Protein AF-A0A7S2KA45-F1 (afdb_monomer)

Structure (mmCIF, N/CA/C/O backbone):
data_AF-A0A7S2KA45-F1
#
_entry.id   AF-A0A7S2KA45-F1
#
loop_
_atom_site.group_PDB
_atom_site.id
_atom_site.type_symbol
_atom_site.label_atom_id
_atom_site.label_alt_id
_atom_site.label_comp_id
_atom_site.label_asym_id
_atom_site.label_entity_id
_atom_site.label_seq_id
_atom_site.pdbx_PDB_ins_code
_atom_site.Cartn_x
_atom_site.Cartn_y
_atom_site.Cartn_z
_atom_site.occupancy
_atom_site.B_iso_or_equiv
_atom_site.auth_seq_id
_atom_site.auth_comp_id
_atom_site.auth_asym_id
_atom_site.auth_atom_id
_atom_site.pdbx_PDB_model_num
ATOM 1 N N . LEU A 1 1 ? 45.044 -67.781 3.639 1.00 41.75 1 LEU A N 1
ATOM 2 C CA . LEU A 1 1 ? 43.994 -67.987 2.618 1.00 41.75 1 LEU A CA 1
ATOM 3 C C . LEU A 1 1 ? 42.713 -67.405 3.185 1.00 41.75 1 LEU A C 1
ATOM 5 O O . LEU A 1 1 ? 42.182 -67.966 4.132 1.00 41.75 1 LEU A O 1
ATOM 9 N N . GLY A 1 2 ? 42.336 -66.230 2.695 1.00 37.62 2 GLY A N 1
ATOM 10 C CA . GLY A 1 2 ? 41.241 -65.404 3.200 1.00 37.62 2 GLY A CA 1
ATOM 11 C C . GLY A 1 2 ? 41.412 -63.997 2.639 1.00 37.62 2 GLY A C 1
ATOM 12 O O . GLY A 1 2 ? 42.135 -63.195 3.221 1.00 37.62 2 GLY A O 1
ATOM 13 N N . GLU A 1 3 ? 40.865 -63.781 1.444 1.00 43.16 3 GLU A N 1
ATOM 14 C CA . GLU A 1 3 ? 40.662 -62.464 0.830 1.00 43.16 3 GLU A CA 1
ATOM 15 C C . GLU A 1 3 ? 39.504 -61.716 1.521 1.00 43.16 3 GLU A C 1
ATOM 17 O O . GLU A 1 3 ? 38.850 -62.284 2.395 1.00 43.16 3 GLU A O 1
ATOM 22 N N . VAL A 1 4 ? 39.2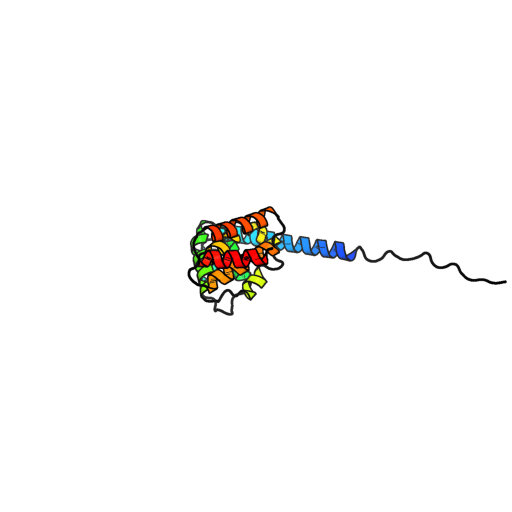19 -60.503 1.019 1.00 42.16 4 VAL A N 1
ATOM 23 C CA . VAL A 1 4 ? 38.089 -59.584 1.294 1.00 42.16 4 VAL A CA 1
ATOM 24 C C . VAL A 1 4 ? 38.493 -58.454 2.254 1.00 42.16 4 VAL A C 1
ATOM 26 O O . VAL A 1 4 ? 38.882 -58.711 3.383 1.00 42.16 4 VAL A O 1
ATOM 29 N N . GLY A 1 5 ? 38.462 -57.170 1.901 1.00 37.44 5 GLY A N 1
ATOM 30 C CA . GLY A 1 5 ? 38.067 -56.468 0.681 1.00 37.44 5 GLY A CA 1
ATOM 31 C C . GLY A 1 5 ? 38.503 -55.001 0.832 1.00 37.44 5 GLY A C 1
ATOM 32 O O . GLY A 1 5 ? 38.526 -54.470 1.940 1.00 37.44 5 GLY A O 1
ATOM 33 N N . LYS A 1 6 ? 38.954 -54.381 -0.263 1.00 44.50 6 LYS A N 1
ATOM 34 C CA . LYS A 1 6 ? 39.190 -52.935 -0.345 1.00 44.50 6 LYS A CA 1
ATOM 35 C C . LYS A 1 6 ? 37.850 -52.290 -0.678 1.00 44.50 6 LYS A C 1
ATOM 37 O O . LYS A 1 6 ? 37.414 -52.400 -1.819 1.00 44.50 6 LYS A O 1
ATOM 42 N N . ASP A 1 7 ? 37.222 -51.659 0.303 1.00 44.19 7 ASP A N 1
ATOM 43 C CA . ASP A 1 7 ? 36.002 -50.890 0.087 1.00 44.19 7 ASP A CA 1
ATOM 44 C C . ASP A 1 7 ? 36.365 -49.450 -0.294 1.00 44.19 7 ASP A C 1
ATOM 46 O O . ASP A 1 7 ? 36.847 -48.678 0.528 1.00 44.19 7 ASP A O 1
ATOM 50 N N . ASN A 1 8 ? 36.171 -49.166 -1.583 1.00 40.50 8 ASN A N 1
ATOM 51 C CA . ASN A 1 8 ? 35.544 -47.968 -2.147 1.00 40.50 8 ASN A CA 1
ATOM 52 C C . ASN A 1 8 ? 35.897 -46.609 -1.517 1.00 40.50 8 ASN A C 1
ATOM 54 O O . ASN A 1 8 ? 35.122 -46.050 -0.744 1.00 40.50 8 ASN A O 1
ATOM 58 N N . ASP A 1 9 ? 37.001 -46.029 -1.982 1.00 46.03 9 ASP A N 1
ATOM 59 C CA . ASP A 1 9 ? 37.038 -44.596 -2.265 1.00 46.03 9 ASP A CA 1
ATOM 60 C C . ASP A 1 9 ? 36.422 -44.420 -3.658 1.00 46.03 9 ASP A C 1
ATOM 62 O O . ASP A 1 9 ? 36.997 -44.933 -4.612 1.00 46.03 9 ASP A O 1
ATOM 66 N N . ASP A 1 10 ? 35.236 -43.815 -3.763 1.00 46.34 10 ASP A N 1
ATOM 67 C CA . ASP A 1 10 ? 34.825 -42.952 -4.882 1.00 46.34 10 ASP A CA 1
ATOM 68 C C . ASP A 1 10 ? 33.352 -42.516 -4.730 1.00 46.34 10 ASP A C 1
ATOM 70 O O . ASP A 1 10 ? 32.450 -43.328 -4.536 1.00 46.34 10 ASP A O 1
ATOM 74 N N . ASP A 1 11 ? 33.158 -41.210 -4.931 1.00 49.03 11 ASP A N 1
ATOM 75 C CA . ASP A 1 11 ? 31.929 -40.539 -5.380 1.00 49.03 11 ASP A CA 1
ATOM 76 C C . ASP A 1 11 ? 30.942 -39.970 -4.336 1.00 49.03 11 ASP A C 1
ATOM 78 O O . ASP A 1 11 ? 29.777 -40.345 -4.270 1.00 49.03 11 ASP A O 1
ATOM 82 N N . ASP A 1 12 ? 31.386 -38.937 -3.610 1.00 45.47 12 ASP A N 1
ATOM 83 C CA . ASP A 1 12 ? 30.509 -37.885 -3.065 1.00 45.47 12 ASP A CA 1
ATOM 84 C C . ASP A 1 12 ? 30.886 -36.527 -3.690 1.00 45.47 12 ASP A C 1
ATOM 86 O O . ASP A 1 12 ? 31.525 -35.671 -3.076 1.00 45.47 12 ASP A O 1
ATOM 90 N N . SER A 1 13 ? 30.543 -36.322 -4.966 1.00 52.75 13 SER A N 1
ATOM 91 C CA . SER A 1 13 ? 30.807 -35.052 -5.663 1.00 52.75 13 SER A CA 1
ATOM 92 C C . SER A 1 13 ? 29.733 -34.689 -6.700 1.00 52.75 13 SER A C 1
ATOM 94 O O . SER A 1 13 ? 30.049 -34.189 -7.780 1.00 52.75 13 SER A O 1
ATOM 96 N N . VAL A 1 14 ? 28.440 -34.876 -6.416 1.00 52.09 14 VAL A N 1
ATOM 97 C CA . VAL A 1 14 ? 27.390 -34.373 -7.325 1.00 52.09 14 VAL A CA 1
ATOM 98 C C . VAL A 1 14 ? 26.146 -33.908 -6.567 1.00 52.09 14 VAL A C 1
ATOM 100 O O . VAL A 1 14 ? 25.241 -34.704 -6.353 1.00 52.09 14 VAL A O 1
ATOM 103 N N . CYS A 1 15 ? 26.059 -32.612 -6.213 1.00 47.91 15 CYS A N 1
ATOM 104 C CA . CYS A 1 15 ? 24.768 -31.877 -6.171 1.00 47.91 15 CYS A CA 1
ATOM 105 C C . CYS A 1 15 ? 24.806 -30.345 -5.909 1.00 47.91 15 CYS A C 1
ATOM 107 O O . CYS A 1 15 ? 23.747 -29.725 -5.948 1.00 47.91 15 CYS A O 1
ATOM 109 N N . ASP A 1 16 ? 25.951 -29.672 -5.737 1.00 52.75 16 ASP A N 1
ATOM 110 C CA . ASP A 1 16 ? 25.961 -28.237 -5.338 1.00 52.75 16 ASP A CA 1
ATOM 111 C C . ASP A 1 16 ? 25.942 -27.211 -6.510 1.00 52.75 16 ASP A C 1
ATOM 113 O O . ASP A 1 16 ? 25.915 -25.994 -6.327 1.00 52.75 16 ASP A O 1
ATOM 117 N N . GLY A 1 17 ? 25.951 -27.675 -7.766 1.00 54.72 17 GLY A N 1
ATOM 118 C CA . GLY A 1 17 ? 25.957 -26.793 -8.949 1.00 54.72 17 GLY A CA 1
ATOM 119 C C . GLY A 1 17 ? 24.577 -26.274 -9.379 1.00 54.72 17 GLY A C 1
ATOM 120 O O . GLY A 1 17 ? 24.466 -25.183 -9.940 1.00 54.72 17 GLY A O 1
ATOM 121 N N . ASN A 1 18 ? 23.515 -27.041 -9.112 1.00 59.94 18 ASN A N 1
ATOM 122 C CA . ASN A 1 18 ? 22.176 -26.766 -9.643 1.00 59.94 18 ASN A CA 1
ATOM 123 C C . ASN A 1 18 ? 21.433 -25.676 -8.845 1.00 59.94 18 ASN A C 1
ATOM 125 O O . ASN A 1 18 ? 20.700 -24.868 -9.417 1.00 59.94 18 ASN A O 1
ATOM 129 N N . ASP A 1 19 ? 21.667 -25.604 -7.531 1.00 59.59 19 ASP A N 1
ATOM 130 C CA . ASP A 1 19 ? 20.990 -24.646 -6.647 1.00 59.59 19 ASP A CA 1
ATOM 131 C C . ASP A 1 19 ? 21.495 -23.207 -6.854 1.00 59.59 19 ASP A C 1
ATOM 133 O O . ASP A 1 19 ? 20.718 -22.257 -6.973 1.00 59.59 19 ASP A O 1
ATOM 137 N N . ARG A 1 20 ? 22.811 -23.038 -7.046 1.00 67.31 20 ARG A N 1
ATOM 138 C CA . ARG A 1 20 ? 23.412 -21.723 -7.327 1.00 67.31 20 ARG A CA 1
ATOM 139 C C . ARG A 1 20 ? 22.970 -21.151 -8.677 1.00 67.31 20 ARG A C 1
ATOM 141 O O . ARG A 1 20 ? 22.720 -19.950 -8.777 1.00 67.31 20 ARG A O 1
ATOM 148 N N . GLY A 1 21 ? 22.859 -21.998 -9.704 1.00 66.94 21 GLY A N 1
ATOM 149 C CA . GLY A 1 21 ? 22.370 -21.598 -11.028 1.00 66.94 21 GLY A CA 1
ATOM 150 C C . GLY A 1 21 ? 20.906 -21.157 -10.991 1.00 66.94 21 GLY A C 1
ATOM 151 O O . GLY A 1 21 ? 20.565 -20.096 -11.514 1.00 66.94 21 GLY A O 1
ATOM 152 N N . ARG A 1 22 ? 20.053 -21.918 -10.293 1.00 69.62 22 ARG A N 1
ATOM 153 C CA . ARG A 1 22 ? 18.632 -21.590 -10.116 1.00 69.62 22 ARG A CA 1
ATOM 154 C C . ARG A 1 22 ? 18.430 -20.289 -9.339 1.00 69.62 22 ARG A C 1
ATOM 156 O O . ARG A 1 22 ? 17.645 -19.447 -9.768 1.00 69.62 22 ARG A O 1
ATOM 163 N N . LYS A 1 23 ? 19.174 -20.092 -8.245 1.00 71.38 23 LYS A N 1
ATOM 164 C CA . LYS A 1 23 ? 19.123 -18.861 -7.443 1.00 71.38 23 LYS A CA 1
ATOM 165 C C . LYS A 1 23 ? 19.472 -17.623 -8.269 1.00 71.38 23 LYS A C 1
ATOM 167 O O . LYS A 1 23 ? 18.755 -16.630 -8.211 1.00 71.38 23 LYS A O 1
ATOM 172 N N . ARG A 1 24 ? 20.524 -17.701 -9.087 1.00 75.38 24 ARG A N 1
ATOM 173 C CA . ARG A 1 24 ? 20.958 -16.585 -9.933 1.00 75.38 24 ARG A CA 1
ATOM 174 C C . ARG A 1 24 ? 19.911 -16.194 -10.982 1.00 75.38 24 ARG A C 1
ATOM 176 O O . ARG A 1 24 ? 19.650 -15.009 -11.143 1.00 75.38 24 ARG A O 1
ATOM 183 N N . ILE A 1 25 ? 19.272 -17.165 -11.636 1.00 76.25 25 ILE A N 1
ATOM 184 C CA . ILE A 1 25 ? 18.192 -16.900 -12.605 1.00 76.25 25 ILE A CA 1
ATOM 185 C C . ILE A 1 25 ? 16.995 -16.221 -11.916 1.00 76.25 25 ILE A C 1
ATOM 187 O O . ILE A 1 25 ? 16.419 -15.278 -12.453 1.00 76.25 25 ILE A O 1
ATOM 191 N N . MET A 1 26 ? 16.638 -16.664 -10.705 1.00 69.62 26 MET A N 1
ATOM 192 C CA . MET A 1 26 ? 15.553 -16.054 -9.923 1.00 69.62 26 MET A CA 1
ATOM 193 C C . 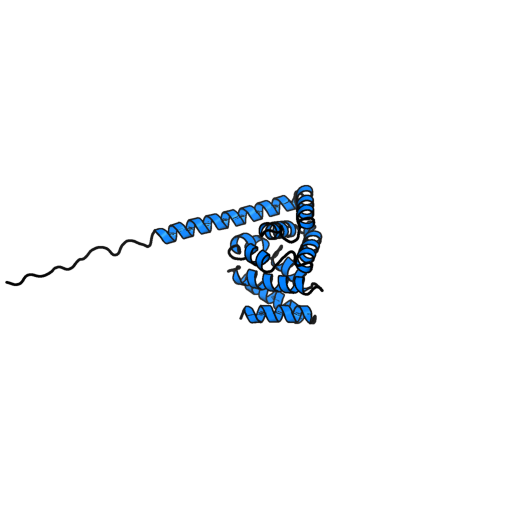MET A 1 26 ? 15.880 -14.621 -9.480 1.00 69.62 26 MET A C 1
ATOM 195 O O . MET A 1 26 ? 15.000 -13.763 -9.483 1.00 69.62 26 MET A O 1
ATOM 199 N N . ASP A 1 27 ? 17.130 -14.341 -9.108 1.00 74.94 27 ASP A N 1
ATOM 200 C CA . ASP A 1 27 ? 17.575 -12.989 -8.750 1.00 74.94 27 ASP A CA 1
ATOM 201 C C . ASP A 1 27 ? 17.597 -12.055 -9.972 1.00 74.94 27 ASP A C 1
ATOM 203 O O . ASP A 1 27 ? 17.137 -10.917 -9.882 1.00 74.94 27 ASP A O 1
ATOM 207 N N . GLU A 1 28 ? 18.050 -12.543 -11.132 1.00 77.25 28 GLU A N 1
ATOM 208 C CA . GLU A 1 28 ? 18.018 -11.799 -12.399 1.00 77.25 28 GLU A CA 1
ATOM 209 C C . GLU A 1 28 ? 16.572 -11.469 -12.827 1.00 77.25 28 GLU A C 1
ATOM 211 O O . GLU A 1 28 ? 16.295 -10.330 -13.210 1.00 77.25 28 GLU A O 1
ATOM 216 N N . SER A 1 29 ? 15.633 -12.415 -12.686 1.00 78.25 29 SER A N 1
ATOM 217 C CA . SER A 1 29 ? 14.204 -12.201 -12.983 1.00 78.25 29 SER A CA 1
ATOM 218 C C . SER A 1 29 ? 13.574 -11.135 -12.083 1.00 78.25 29 SER A C 1
ATOM 220 O O . SER A 1 29 ? 12.956 -10.195 -12.581 1.00 78.25 29 SER A O 1
ATOM 222 N N . ARG A 1 30 ? 13.780 -11.225 -10.761 1.00 79.12 30 ARG A N 1
ATOM 223 C CA . ARG A 1 30 ? 13.237 -10.248 -9.797 1.00 79.12 30 ARG A CA 1
ATOM 224 C C . ARG A 1 30 ? 13.789 -8.843 -10.017 1.00 79.12 30 ARG A C 1
ATOM 226 O O . ARG A 1 30 ? 13.085 -7.854 -9.827 1.00 79.12 30 ARG A O 1
ATOM 233 N N . ASN A 1 31 ? 15.047 -8.745 -10.440 1.00 85.81 31 ASN A N 1
ATOM 234 C CA . ASN A 1 31 ? 15.645 -7.465 -10.793 1.00 85.81 31 ASN A CA 1
ATOM 235 C C . ASN A 1 31 ? 15.023 -6.880 -12.075 1.00 85.81 31 ASN A C 1
ATOM 237 O O . ASN A 1 31 ? 14.766 -5.681 -12.147 1.00 85.81 31 ASN A O 1
ATOM 241 N N . ALA A 1 32 ? 14.725 -7.716 -13.074 1.00 90.88 32 ALA A N 1
ATOM 242 C CA . ALA A 1 32 ? 14.036 -7.276 -14.287 1.00 90.88 32 ALA A CA 1
ATOM 243 C C . ALA A 1 32 ? 12.608 -6.772 -14.000 1.00 90.88 32 ALA A C 1
ATOM 245 O O . ALA A 1 32 ? 12.185 -5.759 -14.563 1.00 90.88 32 ALA A O 1
ATOM 246 N N . GLU A 1 33 ? 11.881 -7.430 -13.096 1.00 91.06 33 GLU A N 1
ATOM 247 C CA . GLU A 1 33 ? 10.557 -6.990 -12.636 1.00 91.06 33 GLU A CA 1
ATOM 248 C C . GLU A 1 33 ? 10.624 -5.629 -11.933 1.00 91.06 33 GLU A C 1
ATOM 250 O O . GLU A 1 33 ? 9.860 -4.725 -12.278 1.00 91.06 33 GLU A O 1
ATOM 255 N N . ALA A 1 34 ? 11.583 -5.445 -11.017 1.00 92.25 34 ALA A N 1
ATOM 256 C CA . ALA A 1 34 ? 11.806 -4.172 -10.332 1.00 92.25 34 ALA A CA 1
ATOM 257 C C . ALA A 1 34 ? 12.062 -3.024 -11.325 1.00 92.25 34 ALA A C 1
ATOM 259 O O . ALA A 1 34 ? 11.396 -1.989 -11.271 1.00 92.25 34 ALA A O 1
ATOM 260 N N . LEU A 1 35 ? 12.969 -3.238 -12.286 1.00 94.12 35 LEU A N 1
ATOM 261 C CA . LEU A 1 35 ? 13.284 -2.257 -13.331 1.00 94.12 35 LEU A CA 1
ATOM 262 C C . LEU A 1 35 ? 12.076 -1.959 -14.229 1.00 94.12 35 LEU A C 1
ATOM 264 O O . LEU A 1 35 ? 11.888 -0.824 -14.665 1.00 94.12 35 LEU A O 1
ATOM 268 N N . THR A 1 36 ? 11.238 -2.962 -14.495 1.00 94.88 36 THR A N 1
ATOM 269 C CA . THR A 1 36 ? 10.010 -2.782 -15.279 1.00 94.88 36 THR A CA 1
ATOM 270 C C . THR A 1 36 ? 9.010 -1.899 -14.533 1.00 94.88 36 THR A C 1
ATOM 272 O O . THR A 1 36 ? 8.470 -0.960 -15.120 1.00 94.88 36 THR A O 1
ATOM 275 N N . LEU A 1 37 ? 8.786 -2.147 -13.239 1.00 95.00 37 LEU A N 1
ATOM 276 C CA . LEU A 1 37 ? 7.907 -1.316 -12.409 1.00 95.00 37 LEU A CA 1
ATOM 277 C C . LEU A 1 37 ? 8.437 0.112 -12.260 1.00 95.00 37 LEU A C 1
ATOM 279 O O . LEU A 1 37 ? 7.656 1.065 -12.311 1.00 95.00 37 LEU A O 1
ATOM 283 N N . GLU A 1 38 ? 9.750 0.287 -12.127 1.00 95.12 38 GLU A N 1
ATOM 284 C CA . GLU A 1 38 ? 10.374 1.608 -12.101 1.00 95.12 38 GLU A CA 1
ATOM 285 C C . GLU A 1 38 ? 10.145 2.351 -13.426 1.00 95.12 38 GLU A C 1
ATOM 287 O O . GLU A 1 38 ? 9.634 3.473 -13.426 1.00 95.12 38 GLU A O 1
ATOM 292 N N . ALA A 1 39 ? 10.415 1.707 -14.567 1.00 94.94 39 ALA A N 1
ATOM 293 C CA . ALA A 1 39 ? 10.194 2.293 -15.887 1.00 94.94 39 ALA A CA 1
ATOM 294 C C . ALA A 1 39 ? 8.718 2.665 -16.128 1.00 94.94 39 ALA A C 1
ATOM 296 O O . ALA A 1 39 ? 8.429 3.740 -16.661 1.00 94.94 39 ALA A O 1
ATOM 297 N N . LEU A 1 40 ? 7.776 1.816 -15.698 1.00 95.00 40 LEU A N 1
ATOM 298 C CA . LEU A 1 40 ? 6.340 2.105 -15.756 1.00 95.00 40 LEU A CA 1
ATOM 299 C C . LEU A 1 40 ? 5.967 3.312 -14.892 1.00 95.00 40 LEU A C 1
ATOM 301 O O . LEU A 1 40 ? 5.252 4.199 -15.360 1.00 95.00 40 LEU A O 1
ATOM 305 N N . SER A 1 41 ? 6.483 3.374 -13.663 1.00 95.38 41 SER A N 1
ATOM 306 C CA . SER A 1 41 ? 6.244 4.489 -12.736 1.00 95.38 41 SER A CA 1
ATOM 307 C C . SER A 1 41 ? 6.730 5.813 -13.327 1.00 95.38 41 SER A C 1
ATOM 309 O O . SER A 1 41 ? 5.999 6.805 -13.309 1.00 95.38 41 SER A O 1
ATOM 311 N N . GLN A 1 42 ? 7.920 5.815 -13.938 1.00 92.94 42 GLN A N 1
ATOM 312 C CA . GLN A 1 42 ? 8.450 6.979 -14.650 1.00 92.94 42 GLN A CA 1
ATOM 313 C C . GLN A 1 42 ? 7.576 7.349 -15.856 1.00 92.94 42 GLN A C 1
ATOM 315 O O . GLN A 1 42 ? 7.227 8.514 -16.038 1.00 92.94 42 GLN A O 1
ATOM 320 N N . GLY A 1 43 ? 7.145 6.373 -16.659 1.00 92.50 43 GLY A N 1
ATOM 321 C CA . GLY A 1 43 ? 6.236 6.618 -17.783 1.00 92.50 43 GLY A CA 1
ATOM 322 C C . GLY A 1 43 ? 4.936 7.309 -17.353 1.00 92.50 43 GLY A C 1
ATOM 323 O O . GLY A 1 43 ? 4.544 8.321 -17.938 1.00 92.50 43 GLY A O 1
ATOM 324 N N . MET A 1 44 ? 4.306 6.814 -16.285 1.00 93.25 44 MET A N 1
ATOM 325 C CA . MET A 1 44 ? 3.064 7.362 -15.721 1.00 93.25 44 MET A CA 1
ATOM 326 C C . MET A 1 44 ? 3.239 8.748 -15.089 1.00 93.25 44 MET A C 1
ATOM 328 O O . MET A 1 44 ? 2.288 9.533 -15.056 1.00 93.25 44 MET A O 1
ATOM 332 N N . GLN A 1 45 ? 4.444 9.074 -14.615 1.00 92.88 45 GLN A N 1
ATOM 333 C CA . GLN A 1 45 ? 4.776 10.397 -14.088 1.00 92.88 45 GLN A CA 1
ATOM 334 C C . GLN A 1 45 ? 4.779 11.480 -15.177 1.00 92.88 45 GLN A C 1
ATOM 336 O O . GLN A 1 45 ? 4.440 12.628 -14.889 1.00 92.88 45 GLN A O 1
ATOM 341 N N . TYR A 1 46 ? 5.147 11.142 -16.415 1.00 92.31 46 TYR A N 1
ATOM 342 C CA . TYR A 1 46 ? 5.255 12.117 -17.508 1.00 92.31 46 TYR A CA 1
ATOM 343 C C . TYR A 1 46 ? 4.074 12.090 -18.489 1.00 92.31 46 TYR A C 1
ATOM 345 O O . TYR A 1 46 ? 3.901 13.033 -19.262 1.00 92.31 46 TYR A O 1
ATOM 353 N N . ARG A 1 47 ? 3.248 11.036 -18.471 1.00 92.44 47 ARG A N 1
ATOM 354 C CA . ARG A 1 47 ? 2.118 10.833 -19.394 1.00 92.44 47 ARG A CA 1
ATOM 355 C C . ARG A 1 47 ? 0.782 10.814 -18.654 1.00 92.44 47 ARG A C 1
ATOM 357 O O . ARG A 1 47 ? 0.230 9.755 -18.363 1.00 92.44 47 ARG A O 1
ATOM 364 N N . SER A 1 48 ? 0.246 11.999 -18.363 1.00 91.56 48 SER A N 1
ATOM 365 C CA . SER A 1 48 ? -1.046 12.141 -17.674 1.00 91.56 48 SER A CA 1
ATOM 366 C C . SER A 1 48 ? -2.222 11.569 -18.469 1.00 91.56 48 SER A C 1
ATOM 368 O O . SER A 1 48 ? -3.147 11.032 -17.872 1.00 91.56 48 SER A O 1
ATOM 370 N N . ASP A 1 49 ? -2.165 11.612 -19.802 1.00 93.31 49 ASP A N 1
ATOM 371 C CA . ASP A 1 49 ? -3.151 11.017 -20.710 1.00 93.31 49 ASP A CA 1
ATOM 372 C C . ASP A 1 49 ? -3.275 9.499 -20.517 1.00 93.31 49 ASP A C 1
ATOM 374 O O . ASP A 1 49 ? -4.379 8.952 -20.420 1.00 93.31 49 ASP A O 1
ATOM 378 N N . PHE A 1 50 ? -2.129 8.826 -20.418 1.00 92.12 50 PHE A N 1
ATOM 379 C CA . PHE A 1 50 ? -2.059 7.398 -20.155 1.00 92.12 50 PHE A CA 1
ATOM 380 C C . PHE A 1 50 ? -2.539 7.077 -18.738 1.00 92.12 50 PHE A C 1
ATOM 382 O O . PHE A 1 50 ? -3.406 6.220 -18.566 1.00 92.12 50 PHE A O 1
ATOM 389 N N . THR A 1 51 ? -2.037 7.804 -17.736 1.00 95.38 51 THR A N 1
ATOM 390 C CA . THR A 1 51 ? -2.412 7.599 -16.332 1.00 95.38 51 THR A CA 1
ATOM 391 C C . THR A 1 51 ? -3.910 7.800 -16.107 1.00 95.38 51 THR A C 1
ATOM 393 O O . THR A 1 51 ? -4.556 6.943 -15.512 1.00 95.38 51 THR A O 1
ATOM 396 N N . ASP A 1 52 ? -4.511 8.867 -16.635 1.00 95.56 52 ASP A N 1
ATOM 397 C CA . ASP A 1 52 ? -5.949 9.118 -16.488 1.00 95.56 52 ASP A CA 1
ATOM 398 C C . ASP A 1 52 ? -6.798 8.041 -17.183 1.00 95.56 52 ASP A C 1
ATOM 400 O O . ASP A 1 52 ? -7.834 7.626 -16.651 1.00 95.56 52 ASP A O 1
ATOM 404 N N . SER A 1 53 ? -6.348 7.541 -18.337 1.00 96.50 53 SER A N 1
ATOM 405 C CA . SER A 1 53 ? -7.015 6.444 -19.050 1.00 96.50 53 SER A CA 1
ATOM 406 C C . SER A 1 53 ? -6.959 5.137 -18.258 1.00 96.50 53 SER A C 1
ATOM 408 O O . SER A 1 53 ? -7.972 4.449 -18.134 1.00 96.50 53 SER A O 1
ATOM 410 N N . LEU A 1 54 ? -5.803 4.823 -17.671 1.00 96.19 54 LEU A N 1
ATOM 411 C CA . LEU A 1 54 ? -5.592 3.649 -16.828 1.00 96.19 54 LEU A CA 1
ATOM 412 C C . LEU A 1 54 ? -6.427 3.710 -15.542 1.00 96.19 54 LEU A C 1
ATOM 414 O O . LEU A 1 54 ? -7.146 2.761 -15.231 1.00 96.19 54 LEU A O 1
ATOM 418 N N . LEU A 1 55 ? -6.401 4.839 -14.827 1.00 97.06 55 LEU A N 1
ATOM 419 C CA . LEU A 1 55 ? -7.225 5.039 -13.631 1.00 97.06 55 LEU A CA 1
ATOM 420 C C . LEU A 1 55 ? -8.716 4.912 -13.962 1.00 97.06 55 LEU A C 1
ATOM 422 O O . LEU A 1 55 ? -9.460 4.270 -13.223 1.00 97.06 55 LEU A O 1
ATOM 426 N N . SER A 1 56 ? -9.143 5.461 -15.103 1.00 96.94 56 SER A N 1
ATOM 427 C CA . SER A 1 56 ? -10.522 5.339 -15.582 1.00 96.94 56 SER A CA 1
ATOM 428 C C . SER A 1 56 ? -10.899 3.899 -15.934 1.00 96.94 56 SER A C 1
ATOM 430 O O . SER A 1 56 ? -12.036 3.497 -15.690 1.00 96.94 56 SER A O 1
ATOM 432 N N . ALA A 1 57 ? -9.975 3.128 -16.514 1.00 96.62 57 ALA A N 1
ATOM 433 C CA . ALA A 1 57 ? -10.187 1.718 -16.819 1.00 96.62 57 ALA A CA 1
ATOM 434 C C . ALA A 1 57 ? -10.389 0.917 -15.527 1.00 96.62 57 ALA A C 1
ATOM 436 O O . ALA A 1 57 ? -11.448 0.320 -15.357 1.00 96.62 57 ALA A O 1
ATOM 437 N N . ILE A 1 58 ? -9.459 1.023 -14.570 1.00 96.50 58 ILE A N 1
ATOM 438 C CA . ILE A 1 58 ? -9.544 0.336 -13.269 1.00 96.50 58 ILE A CA 1
ATOM 439 C C . ILE A 1 58 ? -10.808 0.752 -12.507 1.00 96.50 58 ILE A C 1
ATOM 441 O O . ILE A 1 58 ? -11.480 -0.076 -11.890 1.00 96.50 58 ILE A O 1
ATOM 445 N N . GLN A 1 59 ? -11.177 2.034 -12.552 1.00 95.81 59 GLN A N 1
ATOM 446 C CA . GLN A 1 59 ? -12.400 2.516 -11.915 1.00 95.81 59 GLN A CA 1
ATOM 447 C C . GLN A 1 59 ? -13.653 1.827 -12.471 1.00 95.81 59 GLN A C 1
ATOM 449 O O . GLN A 1 59 ? -14.539 1.484 -11.688 1.00 95.81 59 GLN A O 1
ATOM 454 N N . LYS A 1 60 ? -13.711 1.596 -13.788 1.00 95.00 60 LYS A N 1
ATOM 455 C CA . LYS A 1 60 ? -14.855 0.983 -14.481 1.00 95.00 60 LYS A CA 1
ATOM 456 C C . LYS A 1 60 ? -14.864 -0.546 -14.445 1.00 95.00 60 LYS A C 1
ATOM 458 O O . LYS A 1 60 ? -15.939 -1.107 -14.639 1.00 95.00 60 LYS A O 1
ATOM 463 N N . SER A 1 61 ? -13.723 -1.196 -14.208 1.00 94.00 61 SER A N 1
ATOM 464 C CA . SER A 1 61 ? -13.638 -2.659 -14.118 1.00 94.00 61 SER A CA 1
ATOM 465 C C . SER A 1 61 ? -14.617 -3.217 -13.088 1.00 94.00 61 SER A C 1
ATOM 467 O O . SER A 1 61 ? -14.807 -2.630 -12.009 1.00 94.00 61 SER A O 1
ATOM 469 N N . ALA A 1 62 ? -15.229 -4.354 -13.423 1.00 88.94 62 ALA A N 1
ATOM 470 C CA . ALA A 1 62 ? -16.148 -5.039 -12.531 1.00 88.94 62 ALA A CA 1
ATOM 471 C C . ALA A 1 62 ? -15.410 -5.643 -11.327 1.00 88.94 62 ALA A C 1
ATOM 473 O O . ALA A 1 62 ? -14.200 -5.855 -11.340 1.00 88.94 62 ALA A O 1
ATOM 474 N N . PHE A 1 63 ? -16.167 -5.957 -10.275 1.00 83.62 63 PHE A N 1
ATOM 475 C CA . PHE A 1 63 ? -15.639 -6.453 -9.000 1.00 83.62 63 PHE A CA 1
ATOM 476 C C . PHE A 1 63 ? -14.696 -7.662 -9.145 1.00 83.62 63 PHE A C 1
ATOM 478 O O . PHE A 1 63 ? -13.689 -7.741 -8.454 1.00 83.62 63 PHE A O 1
ATOM 485 N N . PHE A 1 64 ? -15.017 -8.592 -10.046 1.00 82.44 64 PHE A N 1
ATOM 486 C CA . PHE A 1 64 ? -14.293 -9.854 -10.243 1.00 82.44 64 PHE A CA 1
ATOM 487 C C . PHE A 1 64 ? -13.222 -9.792 -11.342 1.00 82.44 64 PHE A C 1
ATOM 489 O O . PHE A 1 64 ? -12.568 -10.793 -11.611 1.00 82.44 64 PHE A O 1
ATOM 496 N N . GLU A 1 65 ? -13.059 -8.646 -12.005 1.00 89.94 65 GLU A N 1
ATOM 497 C CA . GLU A 1 65 ? -12.102 -8.482 -13.108 1.00 89.94 65 GLU A CA 1
ATOM 498 C C . GLU A 1 65 ? -10.741 -7.970 -12.633 1.00 89.94 65 GLU A C 1
ATOM 500 O O . GLU A 1 65 ? -9.803 -7.878 -13.424 1.00 89.94 65 GLU A O 1
ATOM 505 N N . HIS A 1 66 ? -10.625 -7.634 -11.347 1.00 95.00 66 HIS A N 1
ATOM 506 C CA . HIS A 1 66 ? -9.389 -7.113 -10.796 1.00 95.00 66 HIS A CA 1
ATOM 507 C C . HIS A 1 66 ? -8.316 -8.190 -10.697 1.00 95.00 66 HIS A C 1
ATOM 509 O O . HIS A 1 66 ? -8.536 -9.276 -10.160 1.00 95.00 66 HIS A O 1
ATOM 515 N N . SER A 1 67 ? -7.129 -7.852 -11.193 1.00 95.56 67 SER A N 1
ATOM 516 C CA . SER A 1 67 ? -5.945 -8.709 -11.145 1.00 95.56 67 SER A CA 1
ATOM 517 C C . SER A 1 67 ? -4.842 -8.071 -10.293 1.00 95.5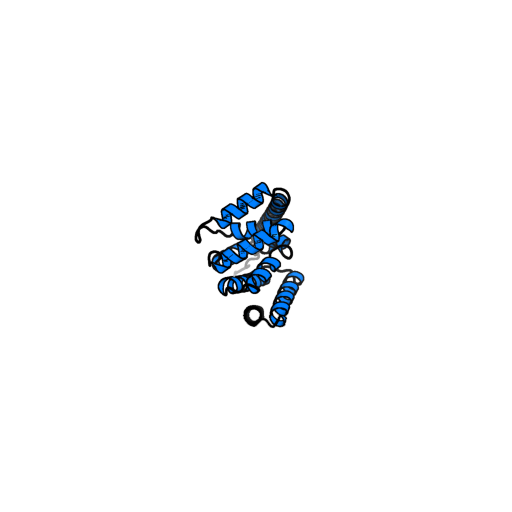6 67 SER A C 1
ATOM 519 O O . SER A 1 67 ? -4.864 -6.855 -10.086 1.00 95.56 67 SER A O 1
ATOM 521 N N . PRO A 1 68 ? -3.855 -8.845 -9.798 1.00 96.19 68 PRO A N 1
ATOM 522 C CA . PRO A 1 68 ? -2.726 -8.302 -9.037 1.00 96.19 68 PRO A CA 1
ATOM 523 C C . PRO A 1 68 ? -2.013 -7.130 -9.727 1.00 96.19 68 PRO A C 1
ATOM 525 O O . PRO A 1 68 ? -1.553 -6.196 -9.071 1.00 96.19 68 PRO A O 1
ATOM 528 N N . SER A 1 69 ? -2.000 -7.130 -11.062 1.00 95.12 69 SER A N 1
ATOM 529 C CA . SER A 1 69 ? -1.427 -6.056 -11.868 1.00 95.12 69 SER A CA 1
ATOM 530 C C . SER A 1 69 ? -2.132 -4.714 -11.674 1.00 95.12 69 SER A C 1
ATOM 532 O O . SER A 1 69 ? -1.456 -3.692 -11.705 1.00 95.12 69 SER A O 1
ATOM 534 N N . ASP A 1 70 ? -3.441 -4.679 -11.403 1.00 96.75 70 ASP A N 1
ATOM 535 C CA . ASP A 1 70 ? -4.144 -3.422 -11.104 1.00 96.75 70 ASP A CA 1
ATOM 536 C C . ASP A 1 70 ? -3.574 -2.763 -9.845 1.00 96.75 70 ASP A C 1
ATOM 538 O O . ASP A 1 70 ? -3.408 -1.544 -9.794 1.00 96.75 70 ASP A O 1
ATOM 542 N N . VAL A 1 71 ? -3.225 -3.569 -8.837 1.00 97.50 71 VAL A N 1
ATOM 543 C CA . VAL A 1 71 ? -2.619 -3.084 -7.594 1.00 97.50 71 VAL A CA 1
ATOM 544 C C . VAL A 1 71 ? -1.233 -2.502 -7.885 1.00 97.50 71 VAL A C 1
ATOM 546 O O . VAL A 1 71 ? -0.955 -1.378 -7.469 1.00 97.50 71 VAL A O 1
ATOM 549 N N . TRP A 1 72 ? -0.389 -3.202 -8.652 1.00 97.19 72 TRP A N 1
ATOM 550 C CA . TRP A 1 72 ? 0.938 -2.701 -9.046 1.00 97.19 72 TRP A CA 1
ATOM 551 C C . TRP A 1 72 ? 0.853 -1.407 -9.850 1.00 97.19 72 TRP A C 1
ATOM 553 O O . TRP A 1 72 ? 1.548 -0.440 -9.550 1.00 97.19 72 TRP A O 1
ATOM 563 N N . LEU A 1 73 ? -0.042 -1.363 -10.835 1.00 97.00 73 LEU A N 1
ATOM 564 C CA . LEU A 1 73 ? -0.260 -0.202 -11.689 1.00 97.00 73 LEU A CA 1
ATOM 565 C C . LEU A 1 73 ? -0.746 1.008 -10.883 1.00 97.00 73 LEU A C 1
ATOM 567 O O . LEU A 1 73 ? -0.270 2.122 -11.109 1.00 97.00 73 LEU A O 1
ATOM 571 N N . LEU A 1 74 ? -1.635 0.809 -9.903 1.00 97.88 74 LEU A N 1
ATOM 572 C CA . LEU A 1 74 ? -2.026 1.874 -8.978 1.00 97.88 74 LEU A CA 1
ATOM 573 C C . LEU A 1 74 ? -0.850 2.333 -8.115 1.00 97.88 74 LEU A C 1
ATOM 575 O O . LEU A 1 74 ? -0.695 3.540 -7.931 1.00 97.88 74 LEU A O 1
ATOM 579 N N . MET A 1 75 ? 0.008 1.424 -7.639 1.00 97.44 75 MET A N 1
ATOM 580 C CA . MET A 1 75 ? 1.196 1.826 -6.883 1.00 97.44 75 MET A CA 1
ATOM 581 C C . MET A 1 75 ? 2.172 2.654 -7.733 1.00 97.44 75 MET A C 1
ATOM 583 O O . MET A 1 75 ? 2.645 3.705 -7.292 1.00 97.44 75 MET A O 1
ATOM 587 N N . CYS A 1 76 ? 2.403 2.247 -8.984 1.00 97.00 76 CYS A N 1
ATOM 588 C CA . CYS A 1 76 ? 3.183 3.013 -9.956 1.00 97.00 76 CYS A CA 1
ATOM 589 C C . CYS A 1 76 ? 2.572 4.398 -10.214 1.00 97.00 76 CYS A C 1
ATOM 591 O O . CYS A 1 76 ? 3.286 5.399 -10.216 1.00 97.00 76 CYS A O 1
ATOM 593 N N . CYS A 1 77 ? 1.246 4.495 -10.363 1.00 97.19 77 CYS A N 1
ATOM 594 C CA . CYS A 1 77 ? 0.566 5.785 -10.504 1.00 97.19 77 CYS A CA 1
ATOM 595 C C . CYS A 1 77 ? 0.745 6.663 -9.254 1.00 97.19 77 CYS A C 1
ATOM 597 O O . CYS A 1 77 ? 0.938 7.872 -9.382 1.00 97.19 77 CYS A O 1
ATOM 599 N N . ASN A 1 78 ? 0.681 6.078 -8.051 1.00 97.12 78 ASN A N 1
ATOM 600 C CA . ASN A 1 78 ? 0.814 6.801 -6.781 1.00 97.12 78 ASN A CA 1
ATOM 601 C C . ASN A 1 78 ? 2.231 7.351 -6.552 1.00 97.12 78 ASN A C 1
ATOM 603 O O . ASN A 1 78 ? 2.404 8.330 -5.820 1.00 97.12 78 ASN A O 1
ATOM 607 N N . HIS A 1 79 ? 3.241 6.745 -7.186 1.00 95.12 79 HIS A N 1
ATOM 608 C CA . HIS A 1 79 ? 4.624 7.215 -7.131 1.00 95.12 79 HIS A CA 1
ATOM 609 C C . HIS A 1 79 ? 4.718 8.708 -7.484 1.00 95.12 79 HIS A C 1
ATOM 611 O O . HIS A 1 79 ? 5.318 9.500 -6.748 1.00 95.12 79 HIS A O 1
ATOM 617 N N . ALA A 1 80 ? 4.025 9.110 -8.554 1.00 94.69 80 ALA A N 1
ATOM 618 C CA . ALA A 1 80 ? 3.917 10.492 -8.992 1.00 94.69 80 ALA A CA 1
ATOM 619 C C . ALA A 1 80 ? 3.023 11.314 -8.044 1.00 94.69 80 ALA A C 1
ATOM 621 O O . ALA A 1 80 ? 1.807 11.124 -7.963 1.00 94.69 80 ALA A O 1
ATOM 622 N N . SER A 1 81 ? 3.616 12.296 -7.360 1.00 93.12 81 SER A N 1
ATOM 623 C CA . SER A 1 81 ? 2.945 13.104 -6.328 1.00 93.12 81 SER A CA 1
ATOM 624 C C . SER A 1 81 ? 1.646 13.775 -6.794 1.00 93.12 81 SER A C 1
ATOM 626 O O . SER A 1 81 ? 0.683 13.838 -6.031 1.00 93.12 81 SER A O 1
ATOM 628 N N . HIS A 1 82 ? 1.586 14.222 -8.051 1.00 93.88 82 HIS A N 1
ATOM 629 C CA . HIS A 1 82 ? 0.406 14.866 -8.635 1.00 93.88 82 HIS A CA 1
ATOM 630 C C . HIS A 1 82 ? -0.770 13.901 -8.881 1.00 93.88 82 HIS A C 1
ATOM 632 O O . HIS A 1 82 ? -1.910 14.351 -8.981 1.00 93.88 82 HIS A O 1
ATOM 638 N N . ASN A 1 83 ? -0.529 12.585 -8.918 1.00 95.31 83 ASN A N 1
ATOM 639 C CA . ASN A 1 83 ? -1.566 11.563 -9.096 1.00 95.31 83 ASN A CA 1
ATOM 640 C C . ASN A 1 83 ? -2.093 11.003 -7.767 1.00 95.31 83 ASN A C 1
ATOM 642 O O . ASN A 1 83 ? -3.208 10.477 -7.730 1.00 95.31 83 ASN A O 1
ATOM 646 N N . ARG A 1 84 ? -1.347 11.163 -6.662 1.00 95.75 84 ARG A N 1
ATOM 647 C CA . ARG A 1 84 ? -1.660 10.558 -5.352 1.00 95.75 84 ARG A CA 1
ATOM 648 C C . ARG A 1 84 ? -3.089 10.780 -4.892 1.00 95.75 84 ARG A C 1
ATOM 650 O O . ARG A 1 84 ? -3.740 9.848 -4.447 1.00 95.75 84 ARG A O 1
ATOM 657 N N . SER A 1 85 ? -3.619 11.997 -5.017 1.00 96.50 85 SER A N 1
ATOM 658 C CA . SER A 1 85 ? -4.991 12.280 -4.572 1.00 96.50 85 SER A CA 1
ATOM 659 C C . SER A 1 85 ? -6.029 11.401 -5.290 1.00 96.50 85 SER A C 1
ATOM 661 O O . SER A 1 85 ? -6.880 10.795 -4.633 1.00 96.50 85 SER A O 1
ATOM 663 N N . LYS A 1 86 ? -5.911 11.264 -6.620 1.00 97.00 86 LYS A N 1
ATOM 664 C CA . LYS A 1 86 ? -6.795 10.418 -7.436 1.00 97.00 86 LYS A CA 1
ATOM 665 C C . LYS A 1 86 ? -6.622 8.943 -7.077 1.00 97.00 86 LYS A C 1
ATOM 667 O O . LYS A 1 86 ? -7.612 8.253 -6.842 1.00 97.00 86 LYS A O 1
ATOM 672 N N . VAL A 1 87 ? -5.372 8.483 -6.983 1.00 98.12 87 VAL A N 1
ATOM 673 C CA . VAL A 1 87 ? -5.051 7.079 -6.697 1.00 98.12 87 VAL A CA 1
ATOM 674 C C . VAL A 1 87 ? -5.538 6.671 -5.312 1.00 98.12 87 VAL A C 1
ATOM 676 O O . VAL A 1 87 ? -6.264 5.691 -5.201 1.00 98.12 87 VAL A O 1
ATOM 679 N N . ARG A 1 88 ? -5.241 7.453 -4.270 1.00 98.06 88 ARG A N 1
ATOM 680 C CA . ARG A 1 88 ? -5.717 7.211 -2.899 1.00 98.06 88 ARG A CA 1
ATOM 681 C C . ARG A 1 88 ? -7.239 7.111 -2.831 1.00 98.06 88 ARG A C 1
ATOM 683 O O . ARG A 1 88 ? -7.772 6.232 -2.160 1.00 98.06 88 ARG A O 1
ATOM 690 N N . SER A 1 89 ? -7.943 8.005 -3.531 1.00 98.06 89 SER A N 1
ATOM 691 C CA . SER A 1 89 ? -9.407 7.983 -3.586 1.00 98.06 89 SER A CA 1
ATOM 692 C C . SER A 1 89 ? -9.927 6.702 -4.242 1.00 98.06 89 SER A C 1
ATOM 694 O O . S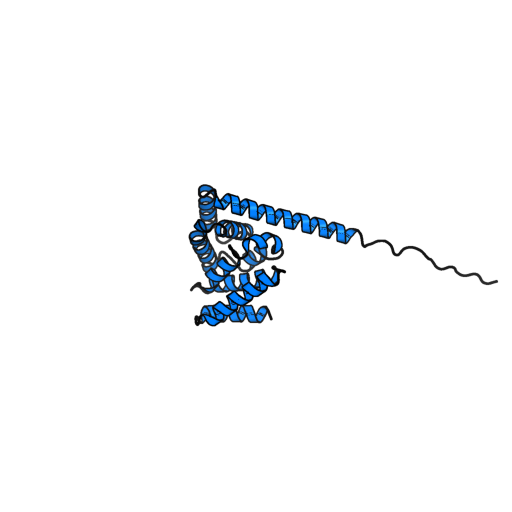ER A 1 89 ? -10.810 6.049 -3.687 1.00 98.06 89 SER A O 1
ATOM 696 N N . LEU A 1 90 ? -9.361 6.325 -5.392 1.00 98.19 90 LEU A N 1
ATOM 697 C CA . LEU A 1 90 ? -9.753 5.126 -6.130 1.00 98.19 90 LEU A CA 1
ATOM 698 C C . LEU A 1 90 ? -9.425 3.841 -5.356 1.00 98.19 90 LEU A C 1
ATOM 700 O O . LEU A 1 90 ? -10.280 2.968 -5.229 1.00 98.19 90 LEU A O 1
ATOM 704 N N . PHE A 1 91 ? -8.220 3.743 -4.798 1.00 98.31 91 PHE A N 1
ATOM 705 C CA . PHE A 1 91 ? -7.762 2.582 -4.036 1.00 98.31 91 PHE A CA 1
ATOM 706 C C . PHE A 1 91 ? -8.653 2.345 -2.812 1.00 98.31 91 PHE A C 1
ATOM 708 O O . PHE A 1 91 ? -9.160 1.241 -2.611 1.00 98.31 91 PHE A O 1
ATOM 715 N N . ARG A 1 92 ? -8.954 3.412 -2.056 1.00 98.38 92 ARG A N 1
ATOM 716 C CA . ARG A 1 92 ? -9.904 3.361 -0.937 1.00 98.38 92 ARG A CA 1
ATOM 717 C C . ARG A 1 92 ? -11.297 2.942 -1.391 1.00 98.38 92 ARG A C 1
ATOM 719 O O . ARG A 1 92 ? -11.896 2.084 -0.757 1.00 98.38 92 ARG A O 1
ATOM 726 N N . GLN A 1 93 ? -11.809 3.499 -2.489 1.00 97.62 93 GLN A N 1
ATOM 727 C CA . GLN A 1 93 ? -13.122 3.128 -3.026 1.00 97.62 93 GLN A CA 1
ATOM 728 C C . GLN A 1 93 ? -13.192 1.636 -3.395 1.00 97.62 93 GLN A C 1
ATOM 730 O O . GLN A 1 93 ? -14.186 0.966 -3.097 1.00 97.62 93 GLN A O 1
ATOM 735 N N . LYS A 1 94 ? -12.147 1.095 -4.028 1.00 97.75 94 LYS A N 1
ATOM 736 C CA . LYS A 1 94 ? -12.085 -0.321 -4.413 1.00 97.75 94 LYS A CA 1
ATOM 737 C C . LYS A 1 94 ? -11.974 -1.246 -3.200 1.00 97.75 94 LYS A C 1
ATOM 739 O O . LYS A 1 94 ? -12.676 -2.250 -3.154 1.00 97.75 94 LYS A O 1
ATOM 744 N N . ALA A 1 95 ? -11.203 -0.876 -2.180 1.00 97.62 95 ALA A N 1
ATOM 745 C CA . ALA A 1 95 ? -11.156 -1.627 -0.926 1.00 97.62 95 ALA A CA 1
ATOM 746 C C . ALA A 1 95 ? -12.486 -1.552 -0.150 1.00 97.62 95 ALA A C 1
ATOM 748 O O . ALA A 1 95 ? -13.020 -2.570 0.281 1.00 97.62 95 ALA A O 1
ATOM 749 N N . ALA A 1 96 ? -13.083 -0.361 -0.035 1.00 97.62 96 ALA A N 1
ATOM 750 C CA . ALA A 1 96 ? -14.339 -0.142 0.685 1.00 97.62 96 ALA A CA 1
ATOM 751 C C . ALA A 1 96 ? -15.541 -0.856 0.044 1.00 97.62 96 ALA A C 1
ATOM 753 O O . ALA A 1 96 ? -16.450 -1.283 0.750 1.00 97.62 96 ALA A O 1
ATOM 754 N N . SER A 1 97 ? -15.543 -1.004 -1.284 1.00 96.19 97 SER A N 1
ATOM 755 C CA . SER A 1 97 ? -16.560 -1.776 -2.013 1.00 96.19 97 SER A CA 1
ATOM 756 C C . SER A 1 97 ? -16.318 -3.289 -1.989 1.00 96.19 97 SER A C 1
ATOM 758 O O . SER A 1 97 ? -17.145 -4.036 -2.502 1.00 96.19 97 SER A O 1
ATOM 760 N N . GLY A 1 98 ? -15.200 -3.743 -1.410 1.00 95.31 98 GLY A N 1
ATOM 761 C CA . GLY A 1 98 ? -14.772 -5.142 -1.379 1.00 95.31 98 GLY A CA 1
ATOM 762 C C . GLY A 1 98 ? -14.121 -5.637 -2.672 1.00 95.31 98 GLY A C 1
ATOM 763 O O . GLY A 1 98 ? -13.703 -6.788 -2.718 1.00 95.31 98 GLY A O 1
ATOM 764 N N . ALA A 1 99 ? -14.030 -4.798 -3.711 1.00 96.25 99 ALA A N 1
ATOM 765 C CA . ALA A 1 99 ? -13.459 -5.171 -5.007 1.00 96.25 99 ALA A CA 1
ATOM 766 C C . ALA A 1 99 ? -11.971 -5.527 -4.889 1.00 96.25 99 ALA A C 1
ATOM 768 O O . ALA A 1 99 ? -11.478 -6.401 -5.596 1.00 96.25 99 ALA A O 1
ATOM 769 N N . PHE A 1 100 ? -11.257 -4.873 -3.967 1.00 97.44 100 PHE A N 1
ATOM 770 C CA . PHE A 1 100 ? -9.918 -5.294 -3.566 1.00 97.44 100 PHE A CA 1
ATOM 771 C C . PHE A 1 100 ? -10.014 -6.208 -2.352 1.00 97.44 100 PHE A C 1
ATOM 773 O O . PHE A 1 100 ? -10.171 -5.747 -1.223 1.00 97.44 100 PHE A O 1
ATOM 780 N N . THR A 1 101 ? -9.944 -7.513 -2.606 1.00 97.19 101 THR A N 1
ATOM 781 C CA . THR A 1 101 ? -9.998 -8.550 -1.575 1.00 97.19 101 THR A CA 1
ATOM 782 C C . THR A 1 101 ? -8.623 -8.793 -0.955 1.00 97.19 101 THR A C 1
ATOM 784 O O . THR A 1 101 ? -7.585 -8.475 -1.541 1.00 97.19 101 THR A O 1
ATOM 787 N N . ALA A 1 102 ? -8.599 -9.418 0.226 1.00 97.50 102 ALA A N 1
ATOM 788 C CA . ALA A 1 102 ? -7.348 -9.842 0.852 1.00 97.50 102 ALA A CA 1
ATOM 789 C C . ALA A 1 102 ? -6.564 -10.820 -0.042 1.00 97.50 102 ALA A C 1
ATOM 791 O O . ALA A 1 102 ? -5.343 -10.753 -0.089 1.00 97.50 102 ALA A O 1
ATOM 792 N N . GLU A 1 103 ? -7.256 -11.688 -0.787 1.00 97.12 103 GLU A N 1
ATOM 793 C CA . GLU A 1 103 ? -6.641 -12.635 -1.728 1.00 97.12 103 GLU A CA 1
ATOM 794 C C . GLU A 1 103 ? -5.972 -11.923 -2.907 1.00 97.12 103 GLU A C 1
ATOM 796 O O . GLU A 1 103 ? -4.842 -12.258 -3.257 1.00 97.12 103 GLU A O 1
ATOM 801 N N . LEU A 1 104 ? -6.630 -10.906 -3.476 1.00 97.38 104 LEU A N 1
ATOM 802 C CA . LEU A 1 104 ? -6.072 -10.092 -4.557 1.00 97.38 104 LEU A CA 1
ATOM 803 C C . LEU A 1 104 ? -4.785 -9.394 -4.109 1.00 97.38 104 LEU A C 1
ATOM 805 O O . LEU A 1 104 ? -3.759 -9.465 -4.782 1.00 97.38 104 LEU A O 1
ATOM 809 N N . VAL A 1 105 ? -4.846 -8.728 -2.956 1.00 97.62 105 VAL A N 1
ATOM 810 C CA . VAL A 1 105 ? -3.718 -7.977 -2.397 1.00 97.62 105 VAL A CA 1
ATOM 811 C C . VAL A 1 105 ? -2.582 -8.917 -1.992 1.00 97.62 105 VAL A C 1
ATOM 813 O O . VAL A 1 105 ? -1.420 -8.626 -2.267 1.00 97.62 105 VAL A O 1
ATOM 816 N N . LYS A 1 106 ? -2.907 -10.079 -1.417 1.00 97.75 106 LYS A N 1
ATOM 817 C CA . LYS A 1 106 ? -1.940 -11.139 -1.120 1.00 97.75 106 LYS A CA 1
ATOM 818 C C . LYS A 1 106 ? -1.230 -11.613 -2.386 1.00 97.75 106 LYS A C 1
ATOM 820 O O . LYS A 1 106 ? -0.007 -11.642 -2.397 1.00 97.75 106 LYS A O 1
ATOM 825 N N . GLY A 1 107 ? -1.973 -11.902 -3.455 1.00 96.94 107 GLY A N 1
ATOM 826 C CA . GLY A 1 107 ? -1.403 -12.292 -4.748 1.00 96.94 107 GLY A CA 1
ATOM 827 C C . GLY A 1 107 ? -0.575 -11.197 -5.430 1.00 96.94 107 GLY A C 1
ATOM 828 O O . GLY A 1 107 ? 0.276 -11.512 -6.253 1.00 96.94 107 GLY A O 1
ATOM 829 N N . ALA A 1 108 ? -0.799 -9.924 -5.091 1.00 97.00 108 ALA A N 1
ATOM 830 C CA . ALA A 1 108 ? 0.003 -8.808 -5.589 1.00 97.00 108 ALA A CA 1
ATOM 831 C C . ALA A 1 108 ? 1.292 -8.581 -4.793 1.00 97.00 108 ALA A C 1
ATOM 833 O O . ALA A 1 108 ? 2.280 -8.127 -5.364 1.00 97.00 108 ALA A O 1
ATOM 834 N N . ILE A 1 109 ? 1.290 -8.834 -3.485 1.00 97.50 109 ILE A N 1
ATOM 835 C CA . ILE A 1 109 ? 2.417 -8.468 -2.619 1.00 97.50 109 ILE A CA 1
ATOM 836 C C . ILE A 1 109 ? 3.334 -9.663 -2.354 1.00 97.50 109 ILE A C 1
ATOM 838 O O . ILE A 1 109 ? 4.550 -9.503 -2.445 1.00 97.50 109 ILE A O 1
ATOM 842 N N . MET A 1 110 ? 2.777 -10.846 -2.075 1.00 95.81 110 MET A N 1
ATOM 843 C CA . MET A 1 110 ? 3.580 -12.030 -1.761 1.00 95.81 110 MET A CA 1
ATOM 844 C C . MET A 1 110 ? 4.559 -12.370 -2.879 1.00 95.81 110 MET A C 1
ATOM 846 O O . MET A 1 110 ? 4.207 -12.287 -4.056 1.00 95.81 110 MET A O 1
ATOM 850 N N . ASP A 1 111 ? 5.773 -12.752 -2.493 1.00 92.69 111 ASP A N 1
ATOM 851 C CA . ASP A 1 111 ? 6.913 -13.075 -3.356 1.00 92.69 111 ASP A CA 1
ATOM 852 C C . ASP A 1 111 ? 7.406 -11.924 -4.264 1.00 92.69 111 ASP A C 1
ATOM 854 O O . ASP A 1 111 ? 8.388 -12.088 -4.995 1.00 92.69 111 ASP A O 1
ATOM 858 N N . ASN A 1 112 ? 6.784 -10.740 -4.191 1.00 93.12 112 ASN A N 1
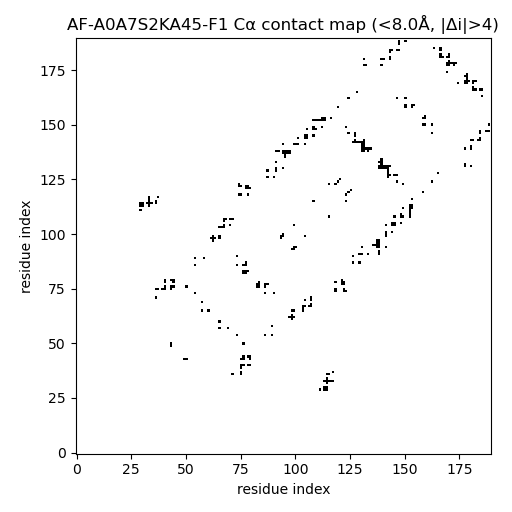ATOM 859 C CA . ASN A 1 112 ? 7.076 -9.574 -5.029 1.00 93.12 112 ASN A CA 1
ATOM 860 C C . ASN A 1 112 ? 7.764 -8.432 -4.255 1.00 93.12 112 ASN A C 1
ATOM 862 O O . ASN A 1 112 ? 7.965 -7.343 -4.805 1.00 93.12 112 ASN A O 1
ATOM 866 N N . GLY A 1 113 ? 8.181 -8.653 -3.000 1.00 91.31 113 GLY A N 1
ATOM 867 C CA . GLY A 1 113 ? 8.790 -7.618 -2.153 1.00 91.31 113 GLY A CA 1
ATOM 868 C C . GLY A 1 113 ? 9.977 -6.884 -2.786 1.00 91.31 113 GLY A C 1
ATOM 869 O O . GLY A 1 113 ? 10.090 -5.664 -2.671 1.00 91.31 113 GLY A O 1
ATOM 870 N N . THR A 1 114 ? 10.846 -7.599 -3.511 1.00 91.19 114 THR A N 1
ATOM 871 C CA . THR A 1 114 ? 11.990 -6.989 -4.214 1.00 91.19 114 THR A CA 1
ATOM 872 C C . THR A 1 114 ? 11.540 -6.029 -5.315 1.00 91.19 114 THR A C 1
ATOM 874 O O . THR A 1 114 ? 12.060 -4.916 -5.385 1.00 91.19 114 THR A O 1
ATOM 877 N N . ALA A 1 115 ? 10.555 -6.418 -6.129 1.00 92.88 115 ALA A N 1
ATOM 878 C CA . ALA A 1 115 ? 10.052 -5.590 -7.222 1.00 92.88 115 ALA A CA 1
ATOM 879 C C . ALA A 1 115 ? 9.342 -4.330 -6.701 1.00 92.88 115 ALA A C 1
ATOM 881 O O . ALA A 1 115 ? 9.485 -3.243 -7.258 1.00 92.88 115 ALA A O 1
ATOM 882 N N . LEU A 1 116 ? 8.627 -4.460 -5.581 1.00 94.56 116 LEU A N 1
ATOM 883 C CA . LEU A 1 116 ? 7.864 -3.377 -4.958 1.00 94.56 116 LEU A CA 1
ATOM 884 C C . LEU A 1 116 ? 8.702 -2.464 -4.051 1.00 94.56 116 LEU A C 1
ATOM 886 O O . LEU A 1 116 ? 8.191 -1.455 -3.565 1.00 94.56 116 LEU A O 1
ATOM 890 N N . SER A 1 117 ? 9.975 -2.784 -3.800 1.00 93.19 117 SER A N 1
ATOM 891 C CA . SER A 1 117 ? 10.807 -2.048 -2.836 1.00 93.19 117 SER A CA 1
ATOM 892 C C . SER A 1 117 ? 11.024 -0.581 -3.224 1.00 93.19 117 SER A C 1
ATOM 894 O O . SER A 1 117 ? 10.907 0.306 -2.380 1.00 93.19 117 SER A O 1
ATOM 896 N N . PHE A 1 118 ? 11.212 -0.288 -4.516 1.00 93.06 118 PHE A N 1
ATOM 897 C CA . PHE A 1 118 ? 11.312 1.091 -5.023 1.00 93.06 118 PHE A CA 1
ATOM 898 C C . PHE A 1 118 ? 10.055 1.936 -4.722 1.00 93.06 118 PHE A C 1
ATOM 900 O O . PHE A 1 118 ? 10.125 3.151 -4.525 1.00 93.06 118 PHE A O 1
ATOM 907 N N . LEU A 1 119 ? 8.888 1.293 -4.635 1.00 95.56 119 LEU A N 1
ATOM 908 C CA . LEU A 1 119 ? 7.601 1.946 -4.390 1.00 95.56 119 LEU A CA 1
ATOM 909 C C . LEU A 1 119 ? 7.274 2.108 -2.899 1.00 95.56 119 LEU A C 1
ATOM 911 O O . LEU A 1 119 ? 6.222 2.661 -2.573 1.00 95.56 119 LEU A O 1
ATOM 915 N N . PHE A 1 120 ? 8.163 1.687 -1.995 1.00 94.88 120 PHE A N 1
ATOM 916 C CA . PHE A 1 120 ? 7.891 1.578 -0.562 1.00 94.88 120 PHE A CA 1
ATOM 917 C C . PHE A 1 120 ? 7.302 2.857 0.068 1.00 94.88 120 PHE A C 1
ATOM 919 O O . PHE A 1 120 ? 6.126 2.885 0.434 1.00 94.88 120 PHE A O 1
ATOM 926 N N . HIS A 1 121 ? 8.072 3.949 0.142 1.00 89.56 121 HIS A N 1
ATOM 927 C CA . HIS A 1 121 ? 7.583 5.188 0.773 1.00 89.56 121 HIS A CA 1
ATOM 928 C C . HIS A 1 121 ? 6.616 5.964 -0.123 1.00 89.56 121 HIS A C 1
ATOM 930 O O . HIS A 1 121 ? 5.713 6.651 0.348 1.00 89.56 121 HIS A O 1
ATOM 936 N N . SER A 1 122 ? 6.842 5.916 -1.438 1.00 92.31 122 SER A N 1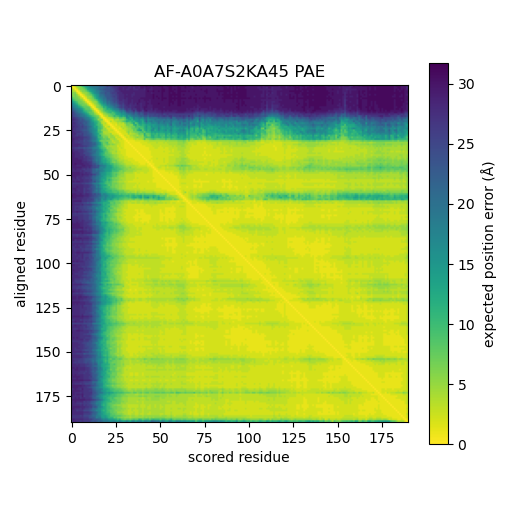
ATOM 937 C CA . SER A 1 122 ? 6.077 6.721 -2.394 1.00 92.31 122 SER A CA 1
ATOM 938 C C . SER A 1 122 ? 4.666 6.182 -2.625 1.00 92.31 122 SER A C 1
ATOM 940 O O . SER A 1 122 ? 3.797 6.940 -3.062 1.00 92.31 122 SER A O 1
ATOM 942 N N . SER A 1 123 ? 4.436 4.901 -2.320 1.00 96.12 123 SER A N 1
ATOM 943 C CA . SER A 1 123 ? 3.154 4.251 -2.528 1.00 96.12 123 SER A CA 1
ATOM 944 C C . SER A 1 123 ? 2.766 3.213 -1.485 1.00 96.12 123 SER A C 1
ATOM 946 O O . SER A 1 123 ? 1.638 3.277 -1.014 1.00 96.12 123 SER A O 1
ATOM 948 N N . ALA A 1 124 ? 3.613 2.236 -1.165 1.00 96.38 124 ALA A N 1
ATOM 949 C CA . ALA A 1 124 ? 3.189 1.075 -0.377 1.00 96.38 124 ALA A CA 1
ATOM 950 C C . ALA A 1 124 ? 2.628 1.487 0.995 1.00 96.38 124 ALA A C 1
ATOM 952 O O . ALA A 1 124 ? 1.452 1.258 1.277 1.00 96.38 124 ALA A O 1
ATOM 953 N N . VAL A 1 125 ? 3.443 2.178 1.798 1.00 97.19 125 VAL A N 1
ATOM 954 C CA . VAL A 1 125 ? 3.045 2.663 3.132 1.00 97.19 125 VAL A CA 1
ATOM 955 C C . VAL A 1 125 ? 1.929 3.703 3.028 1.00 97.19 125 VAL A C 1
ATOM 957 O O . VAL A 1 125 ? 0.972 3.671 3.795 1.00 97.19 125 VAL A O 1
ATOM 960 N N . ASP A 1 126 ? 2.004 4.576 2.022 1.00 97.75 126 ASP A N 1
ATOM 961 C CA . ASP A 1 126 ? 1.010 5.624 1.782 1.00 97.75 126 ASP A CA 1
ATOM 962 C C . ASP A 1 126 ? -0.410 5.070 1.574 1.00 97.75 126 ASP A C 1
ATOM 964 O O . ASP A 1 126 ? -1.388 5.601 2.104 1.00 97.75 126 ASP A O 1
ATOM 968 N N . LEU A 1 127 ? -0.534 3.991 0.801 1.00 98.31 127 LEU A N 1
ATOM 969 C CA . LEU A 1 127 ? -1.819 3.347 0.548 1.00 98.31 127 LEU A CA 1
ATOM 970 C C . LEU A 1 127 ? -2.323 2.592 1.782 1.00 98.31 127 LEU A C 1
ATOM 972 O O . LEU A 1 127 ? -3.523 2.650 2.057 1.00 98.31 127 LEU A O 1
ATOM 976 N N . CYS A 1 128 ? -1.437 1.955 2.556 1.00 98.25 128 CYS A N 1
ATOM 977 C CA . CYS A 1 128 ? -1.807 1.350 3.837 1.00 98.25 128 CYS A CA 1
ATOM 978 C C . CYS A 1 128 ? -2.393 2.392 4.800 1.00 98.25 128 CYS A C 1
ATOM 980 O O . CYS A 1 128 ? -3.496 2.198 5.313 1.00 98.25 128 CYS A O 1
ATOM 982 N N . ASP A 1 129 ? -1.706 3.524 4.980 1.00 97.88 129 ASP A N 1
ATOM 983 C CA . ASP A 1 129 ? -2.152 4.639 5.824 1.00 97.88 129 ASP A CA 1
ATOM 984 C C . ASP A 1 129 ? -3.546 5.134 5.428 1.00 97.88 129 ASP A C 1
ATOM 986 O O . ASP A 1 129 ? -4.428 5.329 6.268 1.00 97.88 129 ASP A O 1
ATOM 990 N N . VAL A 1 130 ? -3.761 5.337 4.127 1.00 97.75 130 VAL A N 1
ATOM 991 C CA . VAL A 1 130 ? -5.038 5.822 3.589 1.00 97.75 130 VAL A CA 1
ATOM 992 C C . VAL A 1 130 ? -6.175 4.845 3.863 1.00 97.75 130 VAL A C 1
ATOM 994 O O . VAL A 1 130 ? -7.298 5.282 4.124 1.00 97.75 130 VAL A O 1
ATOM 997 N N . LEU A 1 131 ? -5.898 3.545 3.797 1.00 98.50 131 LEU A N 1
ATOM 998 C CA . LEU A 1 131 ? -6.876 2.507 4.076 1.00 98.50 131 LEU A CA 1
ATOM 999 C C . LEU A 1 131 ? -7.185 2.378 5.567 1.00 98.50 131 LEU A C 1
ATOM 1001 O O . LEU A 1 131 ? -8.357 2.322 5.929 1.00 98.50 131 LEU A O 1
ATOM 1005 N N . VAL A 1 132 ? -6.173 2.378 6.439 1.00 98.25 132 VAL A N 1
ATOM 1006 C CA . VAL A 1 132 ? -6.377 2.272 7.895 1.00 98.25 132 VAL A CA 1
ATOM 1007 C C . VAL A 1 132 ? -7.139 3.483 8.445 1.00 98.25 132 VAL A C 1
ATOM 1009 O O . VAL A 1 132 ? -7.985 3.319 9.321 1.00 98.25 132 VAL A O 1
ATOM 1012 N N . ARG A 1 133 ? -6.947 4.676 7.867 1.00 97.75 133 ARG A N 1
ATOM 1013 C CA . ARG A 1 133 ? -7.702 5.901 8.213 1.00 97.75 133 ARG A CA 1
ATOM 1014 C C . ARG A 1 133 ? -9.123 5.955 7.633 1.00 97.75 133 ARG A C 1
ATOM 1016 O O . ARG A 1 133 ? -9.835 6.938 7.840 1.00 97.75 133 ARG A O 1
ATOM 1023 N N . SER A 1 134 ? -9.546 4.954 6.858 1.00 97.38 134 SER A N 1
ATOM 1024 C CA . SER A 1 134 ? -10.880 4.932 6.242 1.00 97.38 134 SER A CA 1
ATOM 1025 C C . SER A 1 134 ? -11.975 4.741 7.292 1.00 97.38 134 SER A C 1
ATOM 1027 O O . SER A 1 134 ? -11.782 4.041 8.286 1.00 97.38 134 SER A O 1
ATOM 1029 N N . SER A 1 135 ? -13.167 5.298 7.068 1.00 95.88 135 SER A N 1
ATOM 1030 C CA . SER A 1 135 ? -14.331 5.076 7.944 1.00 95.88 135 SER A CA 1
ATOM 1031 C C . SER A 1 135 ? -14.986 3.707 7.710 1.00 95.88 135 SER A C 1
ATOM 1033 O O . SER A 1 135 ? -15.620 3.147 8.609 1.00 95.88 135 SER A O 1
ATOM 1035 N N . GLU A 1 136 ? -14.776 3.117 6.539 1.00 97.88 136 GLU A N 1
ATOM 1036 C CA . GLU A 1 136 ? -15.292 1.820 6.130 1.00 97.88 136 GLU A CA 1
ATOM 1037 C C . GLU A 1 136 ? -14.406 0.688 6.655 1.00 97.88 136 GLU A C 1
ATOM 1039 O O . GLU A 1 136 ? -13.210 0.624 6.367 1.00 97.88 136 GLU A O 1
ATOM 1044 N N . LYS A 1 137 ? -15.008 -0.254 7.392 1.00 97.12 137 LYS A N 1
ATOM 1045 C CA . LYS A 1 137 ? -14.276 -1.382 7.988 1.00 97.12 137 LYS A CA 1
ATOM 1046 C C . LYS A 1 137 ? -13.525 -2.210 6.941 1.00 97.12 137 LYS A C 1
ATOM 1048 O O . LYS A 1 137 ? -12.370 -2.534 7.165 1.00 97.12 137 LYS A O 1
ATOM 1053 N N . LEU A 1 138 ? -14.149 -2.493 5.793 1.00 97.69 138 LEU A N 1
ATOM 1054 C CA . LEU A 1 138 ? -13.527 -3.287 4.726 1.00 97.69 138 LEU A CA 1
ATOM 1055 C C . LEU A 1 138 ? -12.227 -2.655 4.221 1.00 97.69 138 LEU A C 1
ATOM 1057 O O . LEU A 1 138 ? -11.229 -3.348 4.072 1.00 97.69 138 LEU A O 1
ATOM 1061 N N . ALA A 1 139 ? -12.213 -1.335 4.019 1.00 98.44 139 ALA A N 1
ATOM 1062 C CA . ALA A 1 139 ? -11.004 -0.629 3.617 1.00 98.44 139 ALA A CA 1
ATOM 1063 C C . ALA A 1 139 ? -9.910 -0.746 4.686 1.00 98.44 139 ALA A C 1
ATOM 1065 O O . ALA A 1 139 ? -8.781 -1.100 4.355 1.00 98.44 139 ALA A O 1
ATOM 1066 N N . ARG A 1 140 ? -10.252 -0.533 5.963 1.00 98.31 140 ARG A N 1
ATOM 1067 C CA . ARG A 1 140 ? -9.290 -0.668 7.065 1.00 98.31 140 ARG A CA 1
ATOM 1068 C C . ARG A 1 140 ? -8.717 -2.075 7.194 1.00 98.31 140 ARG A C 1
ATOM 1070 O O . ARG A 1 140 ? -7.508 -2.213 7.357 1.00 98.31 140 ARG A O 1
ATOM 1077 N N . ASP A 1 141 ? -9.563 -3.099 7.082 1.00 98.25 141 ASP A N 1
ATOM 1078 C CA . ASP A 1 141 ? -9.146 -4.502 7.143 1.00 98.25 141 ASP A CA 1
ATOM 1079 C C . ASP A 1 141 ? -8.117 -4.804 6.037 1.00 98.25 141 ASP A C 1
ATOM 1081 O O . ASP A 1 141 ? -7.080 -5.412 6.302 1.00 98.25 141 ASP A O 1
ATOM 1085 N N . ILE A 1 142 ? -8.348 -4.312 4.811 1.00 98.56 142 ILE A N 1
ATOM 1086 C CA . ILE A 1 142 ? -7.384 -4.439 3.706 1.00 98.56 142 ILE A CA 1
ATOM 1087 C C . ILE A 1 142 ? -6.087 -3.674 3.999 1.00 98.56 142 ILE A C 1
ATOM 1089 O O . ILE A 1 142 ? -5.009 -4.202 3.736 1.00 98.56 142 ILE A O 1
ATOM 1093 N N . GLY A 1 143 ? -6.161 -2.479 4.591 1.00 98.44 143 GLY A N 1
ATOM 1094 C CA . GLY A 1 143 ? -4.975 -1.732 5.024 1.00 98.44 143 GLY A CA 1
ATOM 1095 C C . GLY A 1 143 ? -4.124 -2.514 6.031 1.00 98.44 143 GLY A C 1
ATOM 1096 O O . GLY A 1 143 ? -2.906 -2.599 5.881 1.00 98.44 143 GLY A O 1
ATOM 1097 N N . GLY A 1 144 ? -4.763 -3.165 7.007 1.00 98.38 144 GLY A N 1
ATOM 1098 C CA . GLY A 1 144 ? -4.085 -4.048 7.958 1.00 98.38 144 GLY A CA 1
ATOM 1099 C C . GLY A 1 144 ? -3.463 -5.284 7.297 1.00 98.38 144 GLY A C 1
ATOM 1100 O O . GLY A 1 144 ? -2.339 -5.668 7.622 1.00 98.38 144 GLY A O 1
ATOM 1101 N N . VAL A 1 145 ? -4.150 -5.894 6.326 1.00 98.44 145 VAL A N 1
ATOM 1102 C CA . VAL A 1 145 ? -3.593 -6.996 5.520 1.00 98.44 145 VAL A CA 1
ATOM 1103 C C . VAL A 1 145 ? -2.355 -6.536 4.745 1.00 98.44 145 VAL A C 1
ATOM 1105 O O . VAL A 1 145 ? -1.338 -7.223 4.779 1.00 98.44 145 VAL A O 1
ATOM 1108 N N . MET A 1 146 ? -2.401 -5.364 4.107 1.00 98.44 146 MET A N 1
ATOM 1109 C CA . MET A 1 146 ? -1.255 -4.809 3.379 1.00 98.44 146 MET A CA 1
ATOM 1110 C C . MET A 1 146 ? -0.057 -4.555 4.292 1.00 98.44 146 MET A C 1
ATOM 1112 O O . MET A 1 146 ? 1.057 -4.917 3.924 1.00 98.44 146 MET A O 1
ATOM 1116 N N . TYR A 1 147 ? -0.268 -3.993 5.488 1.00 98.38 147 TYR A N 1
ATOM 1117 C CA . TYR A 1 147 ? 0.815 -3.795 6.453 1.00 98.38 147 TYR A CA 1
ATOM 1118 C C . TYR A 1 147 ? 1.518 -5.105 6.831 1.00 98.38 147 TYR A C 1
ATOM 1120 O O . TYR A 1 147 ? 2.748 -5.141 6.837 1.00 98.38 147 TYR A O 1
ATOM 1128 N N . ASN A 1 148 ? 0.761 -6.179 7.086 1.00 97.88 148 ASN A N 1
ATOM 1129 C CA . ASN A 1 148 ? 1.338 -7.499 7.367 1.00 97.88 148 ASN A CA 1
ATOM 1130 C C . ASN A 1 148 ? 2.156 -8.020 6.179 1.00 97.88 148 ASN A C 1
ATOM 1132 O O . ASN A 1 148 ? 3.321 -8.370 6.339 1.00 97.88 148 ASN A O 1
ATOM 1136 N N . LEU A 1 149 ? 1.567 -8.009 4.980 1.00 97.81 149 LEU A N 1
ATOM 1137 C CA . LEU A 1 149 ? 2.214 -8.530 3.776 1.00 97.81 149 LEU A CA 1
ATOM 1138 C C . LEU A 1 149 ? 3.505 -7.774 3.449 1.00 97.81 149 LEU A C 1
ATOM 1140 O O . LEU A 1 149 ? 4.528 -8.388 3.169 1.00 97.81 149 LEU A O 1
ATOM 1144 N N . PHE A 1 150 ? 3.493 -6.443 3.528 1.00 97.69 150 PHE A N 1
ATOM 1145 C CA . PHE A 1 150 ? 4.701 -5.654 3.304 1.00 97.69 150 PHE A CA 1
ATOM 1146 C C . PHE A 1 150 ? 5.774 -5.917 4.360 1.00 97.69 150 PHE A C 1
ATOM 1148 O O . PHE A 1 150 ? 6.952 -5.994 4.018 1.00 97.69 150 PHE A O 1
ATOM 1155 N N . PHE A 1 151 ? 5.400 -6.084 5.630 1.00 97.06 151 PHE A N 1
ATOM 1156 C CA . PHE A 1 151 ? 6.368 -6.411 6.676 1.00 97.06 151 PHE A CA 1
ATOM 1157 C C . PHE A 1 151 ? 7.040 -7.771 6.433 1.00 97.06 151 PHE A C 1
ATOM 1159 O O . PHE A 1 151 ? 8.259 -7.898 6.587 1.00 97.06 151 PHE A O 1
ATOM 1166 N N . GLU A 1 152 ? 6.258 -8.776 6.034 1.00 95.50 152 GLU A N 1
ATOM 1167 C CA . GLU A 1 152 ? 6.754 -10.111 5.694 1.00 95.50 152 GLU A CA 1
ATOM 1168 C C . GLU A 1 152 ? 7.709 -10.064 4.491 1.00 95.50 152 GLU A C 1
ATOM 1170 O O . GLU A 1 152 ? 8.823 -10.595 4.561 1.00 95.50 152 GLU A O 1
ATOM 1175 N N . GLU A 1 153 ? 7.311 -9.367 3.425 1.00 94.94 153 GLU A N 1
ATOM 1176 C CA . GLU A 1 153 ? 8.027 -9.319 2.147 1.00 94.94 153 GLU A CA 1
ATOM 1177 C C . GLU A 1 153 ? 9.305 -8.472 2.168 1.00 94.94 153 GLU A C 1
ATOM 1179 O O . GLU A 1 153 ? 10.327 -8.856 1.584 1.00 94.94 153 GLU A O 1
ATOM 1184 N N . TYR A 1 154 ? 9.294 -7.318 2.839 1.00 93.81 154 TYR A N 1
ATOM 1185 C CA . TYR A 1 154 ? 10.483 -6.474 2.911 1.00 93.81 154 TYR A CA 1
ATOM 1186 C C . TYR A 1 154 ? 11.510 -7.083 3.854 1.00 93.81 154 TYR A C 1
ATOM 1188 O O . TYR A 1 154 ? 11.231 -7.328 5.021 1.00 93.81 154 TYR A O 1
ATOM 1196 N N . LYS A 1 155 ? 12.727 -7.319 3.354 1.00 89.81 155 LYS A N 1
ATOM 1197 C CA . LYS A 1 155 ? 13.837 -7.888 4.140 1.00 89.81 155 LYS A CA 1
ATOM 1198 C C . LYS A 1 155 ? 14.723 -6.827 4.786 1.00 89.81 155 LYS A C 1
ATOM 1200 O O . LYS A 1 155 ? 15.504 -7.163 5.672 1.00 89.81 155 LYS A O 1
ATOM 1205 N N . ASP A 1 156 ? 14.621 -5.579 4.334 1.00 93.19 156 ASP A N 1
ATOM 1206 C CA . ASP A 1 156 ? 15.379 -4.460 4.884 1.00 93.19 156 ASP A CA 1
ATOM 1207 C C . ASP A 1 156 ? 14.846 -4.093 6.283 1.00 93.19 156 ASP A C 1
ATOM 1209 O O . ASP A 1 156 ? 13.664 -3.746 6.421 1.00 93.19 156 ASP A O 1
ATOM 1213 N N . PRO A 1 157 ? 15.690 -4.143 7.331 1.00 94.31 157 PRO A N 1
ATOM 1214 C CA . PRO A 1 157 ? 15.305 -3.717 8.670 1.00 94.31 157 PRO A CA 1
ATOM 1215 C C . PRO A 1 157 ? 14.767 -2.284 8.729 1.00 94.31 157 PRO A C 1
ATOM 1217 O O . PRO A 1 157 ? 13.880 -2.020 9.539 1.00 94.31 157 PRO A O 1
ATOM 1220 N N . MET A 1 158 ? 15.254 -1.371 7.878 1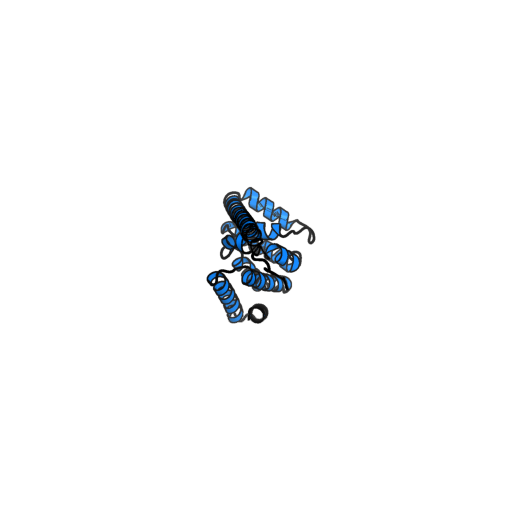.00 95.25 158 MET A N 1
ATOM 1221 C CA . MET A 1 158 ? 14.783 0.018 7.867 1.00 95.25 158 MET A CA 1
ATOM 1222 C C . MET A 1 158 ? 13.323 0.108 7.410 1.00 95.25 158 MET A C 1
ATOM 1224 O O . MET A 1 158 ? 12.502 0.713 8.099 1.00 95.25 158 MET A O 1
ATOM 1228 N N . GLN A 1 159 ? 12.966 -0.573 6.317 1.00 95.50 159 GLN A N 1
ATOM 1229 C CA . GLN A 1 159 ? 11.582 -0.635 5.824 1.00 95.50 159 GLN A CA 1
ATOM 1230 C C . GLN A 1 159 ? 10.639 -1.254 6.867 1.00 95.50 159 GLN A C 1
ATOM 1232 O O . GLN A 1 159 ? 9.550 -0.740 7.124 1.00 95.50 159 GLN A O 1
ATOM 1237 N N . ARG A 1 160 ? 11.076 -2.327 7.539 1.00 96.12 160 ARG A N 1
ATOM 1238 C CA . ARG A 1 160 ? 10.304 -2.957 8.623 1.00 96.12 160 ARG A CA 1
ATOM 1239 C C . ARG A 1 160 ? 10.106 -2.031 9.819 1.00 96.12 160 ARG A C 1
ATOM 1241 O O . ARG A 1 160 ? 9.007 -1.970 10.369 1.00 96.12 160 ARG A O 1
ATOM 1248 N N . GLN A 1 161 ? 11.147 -1.302 10.217 1.00 96.81 161 GLN A N 1
ATOM 1249 C CA . GLN A 1 161 ? 11.063 -0.342 11.315 1.00 96.81 161 GLN A CA 1
ATOM 1250 C C . GLN A 1 161 ? 10.092 0.797 10.995 1.00 96.81 161 GLN A C 1
ATOM 1252 O O . GLN A 1 161 ? 9.343 1.221 11.873 1.00 96.81 161 GLN A O 1
ATOM 1257 N N . GLU A 1 162 ? 10.060 1.269 9.750 1.00 97.12 162 GLU A N 1
ATOM 1258 C CA . GLU A 1 162 ? 9.098 2.287 9.330 1.00 97.12 162 GLU A CA 1
ATOM 1259 C C . GLU A 1 162 ? 7.654 1.789 9.354 1.00 97.12 162 GLU A C 1
ATOM 1261 O O . GLU A 1 162 ? 6.780 2.515 9.825 1.00 97.12 162 GLU A O 1
ATOM 1266 N N . ILE A 1 163 ? 7.401 0.543 8.938 1.00 97.75 163 ILE A N 1
ATOM 1267 C CA . ILE A 1 163 ? 6.074 -0.078 9.074 1.00 97.75 163 ILE A CA 1
ATOM 1268 C C . ILE A 1 163 ? 5.650 -0.119 10.546 1.00 97.75 163 ILE A C 1
ATOM 1270 O O . ILE A 1 163 ? 4.539 0.293 10.879 1.00 97.75 163 ILE A O 1
ATOM 1274 N N . ILE A 1 164 ? 6.540 -0.554 11.445 1.00 97.81 164 ILE A N 1
ATOM 1275 C CA . ILE A 1 164 ? 6.263 -0.546 12.889 1.00 97.81 164 ILE A CA 1
ATOM 1276 C C . ILE A 1 164 ? 5.982 0.884 13.373 1.00 97.81 164 ILE A C 1
ATOM 1278 O O . ILE A 1 164 ? 5.032 1.103 14.121 1.00 97.81 164 ILE A O 1
ATOM 1282 N N . GLY A 1 165 ? 6.766 1.870 12.930 1.00 97.75 165 GLY A N 1
ATOM 1283 C CA . GLY A 1 165 ? 6.572 3.279 13.276 1.00 97.75 165 GLY A CA 1
ATOM 1284 C C . GLY A 1 165 ? 5.213 3.830 12.829 1.00 97.75 165 GLY A C 1
ATOM 1285 O O . GLY A 1 165 ? 4.543 4.525 13.599 1.00 97.75 165 GLY A O 1
ATOM 1286 N N . ALA A 1 166 ? 4.767 3.480 11.623 1.00 97.88 166 ALA A N 1
ATOM 1287 C CA . ALA A 1 166 ? 3.446 3.840 11.114 1.00 97.88 166 ALA A CA 1
ATOM 1288 C C . ALA A 1 166 ? 2.323 3.195 11.947 1.00 97.88 166 ALA A C 1
ATOM 1290 O O . ALA A 1 166 ? 1.399 3.882 12.385 1.00 97.88 166 ALA A O 1
ATOM 1291 N N . LEU A 1 167 ? 2.445 1.904 12.278 1.00 98.31 167 LEU A N 1
ATOM 1292 C CA . LEU A 1 167 ? 1.489 1.200 13.141 1.00 98.31 167 LEU A CA 1
ATOM 1293 C C . LEU A 1 167 ? 1.414 1.816 14.545 1.00 98.31 167 LEU A C 1
ATOM 1295 O O . LEU A 1 167 ? 0.322 2.082 15.042 1.00 98.31 167 LEU A O 1
ATOM 1299 N N . VAL A 1 168 ? 2.555 2.126 15.168 1.00 98.12 168 VAL A N 1
ATOM 1300 C CA . VAL A 1 168 ? 2.604 2.818 16.469 1.00 98.12 168 VAL A CA 1
ATOM 1301 C C . VAL A 1 168 ? 1.944 4.197 16.388 1.00 98.12 168 VAL A C 1
ATOM 1303 O O . VAL A 1 168 ? 1.264 4.609 17.328 1.00 98.12 168 VAL A O 1
ATOM 1306 N N . THR A 1 169 ? 2.075 4.893 15.256 1.00 98.06 169 THR A N 1
ATOM 1307 C CA . THR A 1 169 ? 1.399 6.178 15.025 1.00 98.06 169 THR A CA 1
ATOM 1308 C C . THR A 1 169 ? -0.124 6.012 14.980 1.00 98.06 169 THR A C 1
ATOM 1310 O O . THR A 1 169 ? -0.833 6.801 15.602 1.00 98.06 169 THR A O 1
ATOM 1313 N N . HIS A 1 170 ? -0.644 4.967 14.327 1.00 98.00 170 HIS A N 1
ATOM 1314 C CA . HIS A 1 170 ? -2.079 4.652 14.349 1.00 98.00 170 HIS A CA 1
ATOM 1315 C C . HIS A 1 170 ? -2.579 4.291 15.751 1.00 98.00 170 HIS A C 1
ATOM 1317 O O . HIS A 1 170 ? -3.630 4.781 16.166 1.00 98.00 170 HIS A O 1
ATOM 1323 N N . VAL A 1 171 ? -1.812 3.509 16.521 1.00 97.69 171 VAL A N 1
ATOM 1324 C CA . VAL A 1 171 ? -2.126 3.229 17.934 1.00 97.69 171 VAL A CA 1
ATOM 1325 C C . VAL A 1 171 ? -2.198 4.529 18.738 1.00 97.69 171 VAL A C 1
ATOM 1327 O O . VAL A 1 171 ? -3.153 4.740 19.483 1.00 97.69 171 VAL A O 1
ATOM 1330 N N . GLY A 1 172 ? -1.231 5.429 18.541 1.00 96.69 172 GLY A N 1
ATOM 1331 C CA . GLY A 1 172 ? -1.146 6.723 19.220 1.00 96.69 172 GLY A CA 1
ATOM 1332 C C . GLY A 1 172 ? -2.118 7.801 18.724 1.00 96.69 172 GLY A C 1
ATOM 1333 O O . GLY A 1 172 ? -2.164 8.876 19.317 1.00 96.69 172 GLY A O 1
ATOM 1334 N N . SER A 1 173 ? -2.898 7.545 17.669 1.00 95.62 173 SER A N 1
ATOM 1335 C CA . SER A 1 173 ? -3.815 8.531 17.072 1.00 95.62 173 SER A CA 1
ATOM 1336 C C . SER A 1 173 ? -5.017 8.880 17.961 1.00 95.62 173 SER A C 1
ATOM 1338 O O . SER A 1 173 ? -5.621 9.940 17.801 1.00 95.62 173 SER A O 1
ATOM 1340 N N . GLY A 1 174 ? -5.387 7.986 18.886 1.00 93.50 174 GLY A N 1
ATOM 1341 C CA . GLY A 1 174 ? -6.598 8.096 19.705 1.00 93.50 174 GLY A CA 1
ATO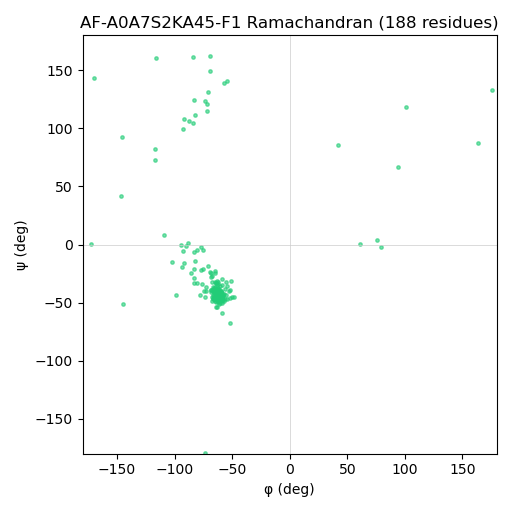M 1342 C C . GLY A 1 174 ? -7.898 7.749 18.966 1.00 93.50 174 GLY A C 1
ATOM 1343 O O . GLY A 1 174 ? -8.978 7.860 19.548 1.00 93.50 174 GLY A O 1
ATOM 1344 N N . ILE A 1 175 ? -7.821 7.318 17.703 1.00 97.19 175 ILE A N 1
ATOM 1345 C CA . ILE A 1 175 ? -8.973 6.875 16.917 1.00 97.19 175 ILE A CA 1
ATOM 1346 C C . ILE A 1 175 ? -9.125 5.367 17.099 1.00 97.19 175 ILE A C 1
ATOM 1348 O O . ILE A 1 175 ? -8.360 4.593 16.532 1.00 97.19 175 ILE A O 1
ATOM 1352 N N . LEU A 1 176 ? -10.152 4.952 17.848 1.00 97.12 176 LEU A N 1
ATOM 1353 C CA . LEU A 1 176 ? -10.369 3.552 18.237 1.00 97.12 176 LEU A CA 1
ATOM 1354 C C . LEU A 1 176 ? -10.268 2.576 17.057 1.00 97.12 176 LEU A C 1
ATOM 1356 O O . LEU A 1 176 ? -9.572 1.575 17.141 1.00 97.12 176 LEU A O 1
ATOM 1360 N N . SER A 1 177 ? -10.896 2.902 15.926 1.00 96.94 177 SER A N 1
ATOM 1361 C CA . SER A 1 177 ? -10.885 2.030 14.751 1.00 96.94 177 SER A CA 1
ATOM 1362 C C . SER A 1 177 ? -9.518 1.895 14.073 1.00 96.94 177 SER A C 1
ATOM 1364 O O . SER A 1 177 ? -9.278 0.881 13.426 1.00 96.94 177 SER A O 1
ATOM 1366 N N . GLU A 1 178 ? -8.649 2.905 14.174 1.00 97.31 178 GLU A N 1
ATOM 1367 C CA . GLU A 1 178 ? -7.261 2.815 13.699 1.00 97.31 178 GLU A CA 1
ATOM 1368 C C . GLU A 1 178 ? -6.409 2.034 14.698 1.00 97.31 178 GLU A C 1
ATOM 1370 O O . GLU A 1 178 ? -5.643 1.155 14.306 1.00 97.31 178 GLU A O 1
ATOM 1375 N N . THR A 1 179 ? -6.588 2.323 15.991 1.00 98.06 179 THR A N 1
ATOM 1376 C CA . THR A 1 179 ? -5.906 1.639 17.089 1.00 98.06 179 THR A CA 1
ATOM 1377 C C . THR A 1 179 ? -6.174 0.136 17.063 1.00 98.06 179 THR A C 1
ATOM 1379 O O . THR A 1 179 ? -5.223 -0.636 17.139 1.00 98.06 179 THR A O 1
ATOM 1382 N N . ASP A 1 180 ? -7.430 -0.287 16.901 1.00 97.75 180 ASP A N 1
ATOM 1383 C CA . ASP A 1 180 ? -7.815 -1.702 16.875 1.00 97.75 180 ASP A CA 1
ATOM 1384 C C . ASP A 1 180 ? -7.098 -2.460 15.749 1.00 97.75 180 ASP A C 1
ATOM 1386 O O . ASP A 1 180 ? -6.491 -3.505 15.984 1.00 97.75 180 ASP A O 1
ATOM 1390 N N . VAL A 1 181 ? -7.105 -1.900 14.535 1.00 97.94 181 VAL A N 1
ATOM 1391 C CA . VAL A 1 181 ? -6.454 -2.507 13.363 1.00 97.94 181 VAL A CA 1
ATOM 1392 C C . VAL A 1 181 ? -4.941 -2.547 13.545 1.00 97.94 181 VAL A C 1
ATOM 1394 O O . VAL A 1 181 ? -4.319 -3.578 13.304 1.00 97.94 181 VAL A O 1
ATOM 1397 N N . ALA A 1 182 ? -4.333 -1.451 14.001 1.00 97.81 182 ALA A N 1
ATOM 1398 C CA . ALA A 1 182 ? -2.890 -1.392 14.196 1.00 97.81 182 ALA A CA 1
ATOM 1399 C C . ALA A 1 182 ? -2.407 -2.359 15.289 1.00 97.81 182 ALA A C 1
ATOM 1401 O O . ALA A 1 182 ? -1.390 -3.026 15.104 1.00 97.81 182 ALA A O 1
ATOM 1402 N N . MET A 1 183 ? -3.150 -2.489 16.392 1.00 97.38 183 MET A N 1
ATOM 1403 C CA . MET A 1 183 ? -2.860 -3.463 17.449 1.00 97.38 183 MET A CA 1
ATOM 1404 C C . MET A 1 183 ? -3.022 -4.902 16.956 1.00 97.38 183 MET A C 1
ATOM 1406 O O . MET A 1 183 ? -2.184 -5.743 17.273 1.00 97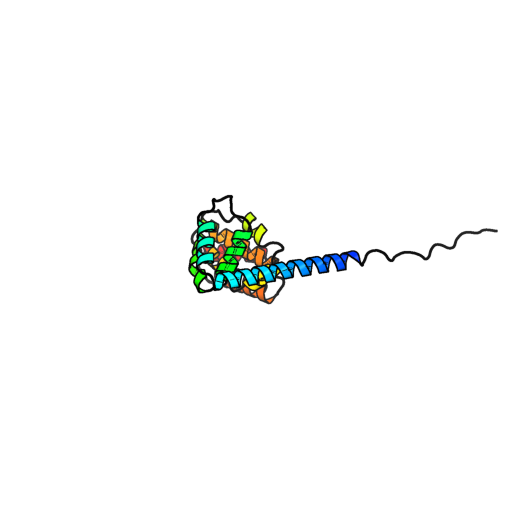.38 183 MET A O 1
ATOM 1410 N N . GLU A 1 184 ? -4.058 -5.190 16.161 1.00 97.50 184 GLU A N 1
ATOM 1411 C CA . GLU A 1 184 ? -4.245 -6.512 15.555 1.00 97.50 184 GLU A CA 1
ATOM 1412 C C . GLU A 1 184 ? -3.067 -6.881 14.643 1.00 97.50 184 GLU A C 1
ATOM 1414 O O . GLU A 1 184 ? -2.580 -8.010 14.690 1.00 97.50 184 GLU A O 1
ATOM 1419 N N . VAL A 1 185 ? -2.590 -5.935 13.828 1.00 97.88 185 VAL A N 1
ATOM 1420 C CA . VAL A 1 185 ? -1.408 -6.129 12.978 1.00 97.88 185 VAL A CA 1
ATOM 1421 C C . VAL A 1 185 ? -0.170 -6.363 13.842 1.00 97.88 185 VAL A C 1
ATOM 1423 O O . VAL A 1 185 ? 0.477 -7.392 13.692 1.00 97.88 185 VAL A O 1
ATOM 1426 N N . LEU A 1 186 ? 0.136 -5.477 14.795 1.00 97.56 186 LEU A N 1
ATOM 1427 C CA . LEU A 1 186 ? 1.316 -5.606 15.664 1.00 97.56 186 LEU A CA 1
ATOM 1428 C C . LEU A 1 186 ? 1.350 -6.939 16.426 1.00 97.56 186 LEU A C 1
ATOM 1430 O O . LEU A 1 186 ? 2.415 -7.542 16.557 1.00 97.56 186 LEU A O 1
ATOM 1434 N N . ALA A 1 187 ? 0.193 -7.428 16.877 1.00 96.62 187 ALA A N 1
ATOM 1435 C CA . ALA A 1 187 ? 0.076 -8.719 17.548 1.00 96.62 187 ALA A CA 1
ATOM 1436 C C . ALA A 1 187 ? 0.414 -9.917 16.639 1.00 96.62 187 ALA A C 1
ATOM 1438 O O . ALA A 1 187 ? 0.792 -10.962 17.155 1.00 96.62 187 ALA A O 1
ATOM 1439 N N . LYS A 1 188 ? 0.283 -9.783 15.311 1.00 95.19 188 LYS A N 1
ATOM 1440 C CA . LYS A 1 188 ? 0.674 -10.814 14.330 1.00 95.19 188 LYS A CA 1
ATOM 1441 C C . LYS A 1 188 ? 2.152 -10.742 13.945 1.00 95.19 188 LYS A C 1
ATOM 1443 O O . LYS A 1 188 ? 2.703 -11.744 13.506 1.00 95.19 188 LYS A O 1
ATOM 1448 N N . LEU A 1 189 ? 2.774 -9.568 14.078 1.00 90.38 189 LEU A N 1
ATOM 1449 C CA . LEU A 1 189 ? 4.183 -9.349 13.728 1.00 90.38 189 LEU A CA 1
ATOM 1450 C C . LEU A 1 189 ? 5.167 -9.783 14.829 1.00 90.38 189 LEU A C 1
ATOM 1452 O O . LEU A 1 189 ? 6.369 -9.846 14.567 1.00 90.38 189 LEU A O 1
ATOM 1456 N N . THR A 1 190 ? 4.668 -10.016 16.047 1.00 72.38 190 THR A N 1
ATOM 1457 C CA . THR A 1 190 ? 5.451 -10.367 17.246 1.00 72.38 190 THR A CA 1
ATOM 1458 C C . THR A 1 190 ? 5.407 -11.868 17.498 1.00 72.38 190 THR A C 1
ATOM 1460 O O . THR A 1 190 ? 6.474 -12.437 17.817 1.00 72.38 190 THR A O 1
#

pLDDT: mean 89.49, std 15.48, range [37.44, 98.56]

Mean predicted aligned error: 7.82 Å

Nearest PDB structures (foldseek):
  8a9k-assembly1_B  TM=9.093E-01  e=1.237E-04  Homo sapiens
  6mzf-assembly1_E  TM=5.091E-01  e=4.184E-01  Lachancea kluyveri NRRL Y-12651
  4x8q-assembly1_A  TM=4.457E-01  e=7.014E-01  Streptococcus mutans
  1jdh-assembly1_A  TM=3.541E-01  e=3.011E-01  Homo sapiens
  3ebb-assembly1_A  TM=5.620E-01  e=4.179E+00  Homo sapiens

Secondary structure (DSSP, 8-state):
--------------SSHHHHHHHHHHHHHHHHHHHHHHHHHHHHHH-HHHHHHHHHHHHHS-TT---HHHHHHHHHHHHSTTTHHHHHHHHHHHHHTT-S-HHHHHHHHTT-HHHHGGGIIIIIHHHHHHHHT-SSHHHHHHHHHHHHHHHHH---HHHHHHHHHHHHHHHTT--HHHHHHHHHHHHHH-

Solvent-accessible surface area (backbone atoms only — not comparable to full-atom values): 10359 Å² total; per-residue (Å²): 143,83,84,88,79,89,82,78,88,82,86,93,81,85,74,80,68,61,60,59,54,52,51,50,54,52,53,54,50,44,51,50,48,23,53,49,48,50,53,49,22,55,50,39,59,76,32,59,72,58,40,54,52,50,54,52,47,64,68,68,52,55,63,87,69,68,50,39,62,57,57,52,52,46,37,26,43,20,49,28,73,91,39,28,69,61,40,54,53,50,54,39,51,35,19,49,70,52,42,48,36,68,66,46,54,46,67,44,42,60,96,32,28,73,35,48,50,86,38,32,80,52,17,55,55,52,51,25,54,57,14,33,71,40,91,43,64,54,13,21,53,44,16,36,50,48,51,51,50,51,48,70,43,42,81,51,67,66,64,37,50,50,54,51,51,53,35,52,48,34,46,69,64,77,43,65,76,30,22,54,45,29,50,56,40,53,66,72,76,107

Organism: NCBI:txid163516

Radius of gyration: 22.63 Å; Cα contacts (8 Å, |Δi|>4): 200; chains: 1; bounding box: 61×83×40 Å

Sequence (190 aa):
LGEVGKDNDDDDSVCDGNDRGRKRIMDESRNAEALTLEALSQGMQYRSDFTDSLLSAIQKSAFFEHSPSDVWLLMCCNHASHNRSKVRSLFRQKAASGAFTAELVKGAIMDNGTALSFLFHSSAVDLCDVLVRSSEKLARDIGGVMYNLFFEEYKDPMQRQEIIGALVTHVGSGILSETDVAMEVLAKLT

InterPro domains:
  IPR029448 Fanconi anaemia protein FANCD2 [PF14631] (31-189)
  IPR029448 Fanconi anaemia protein FANCD2 [PTHR32086] (22-190)

Foldseek 3Di:
DDDDDDDDDDDPDDDPPPVVVVVVVLVVVLVVLLVVLVVLLVVLLVCVVVVVVLLVVLLPDDLPRDALVNVSNLLSNLLRVVSVVSSLVSLLVCQLVCSCPLVRLLNNQPPNLSSCVVSLPSGQLSSLLSQLPDPRLSSNLSSLSSLLSNLVSDPDPVSNVVSLVSLVVQCVVPPVSSVVSSVVSVVVVD

=== Feature glossary ===
Annotated list of the representations used here:

Nearest PDB structures. The Foldseek neighbor list gives the closest experimentally determined structures in the PDB, ranked by structural alignment. TM-score near 1 means near-identical fold; near 0.3 means only rough topology match. This is how one finds what a novel AlphaFold prediction most resembles in the solved-structure universe.

Foldseek 3Di. Foldseek's 3Di representation compresses backbone geometry into a per-residue letter drawn from a learned twenty-state alphabet. It captures the tertiary interaction pattern around each residue — which residues are packed against it in space, regardless of where they are in sequence.

Radius of gyration, Cα contacts, bounding box. Radius of gyration (Rg) is the root-mean-square distance of Cα atoms from their centroid — a single number for overall size and compactness. A globular domain of N residues has Rg ≈ 2.2·N^0.38 Å; an extended or disordered chain has a much larger Rg. The Cα contact count is the number of residue pairs whose Cα atoms are within 8 Å and are more than four positions apart in sequence — a standard proxy for tertiary packing density. The bounding box is the smallest axis-aligned box enclosing all Cα atoms.

InterPro / GO / CATH / organism. The annotation block draws on four external resources. InterPro: which protein families and domains the sequence belongs to. GO: standardized terms for what the protein does, what process it participates in, and where in the cell it acts. CATH: which structural fold it has in the CATH hierarchy. Organism: the species of origin.

mmCIF coordinates. The mmCIF block holds the 3D Cartesian coordinates of each backbone atom (N, Cα, C, O) in ångströms. mmCIF is the PDB's canonical archive format — a tagged-loop text representation of the atomic model.

pLDDT. pLDDT is the predicted lDDT-Cα score: AlphaFold's confidence that the local environment of each residue (all inter-atomic distances within 15 Å) is correctly placed. It is a per-residue number between 0 and 100, with higher meaning more reliable.

Backbone torsions (φ/ψ). φ (phi) and ψ (psi) are the two rotatable backbone dihedrals per residue: φ is the C(i-1)–N–Cα–C torsion, ψ is the N–Cα–C–N(i+1) torsion, both in degrees on (−180°, 180°]. α-helical residues cluster near (−60°, −45°); β-strand residues near (−120°, +130°). A Ramachandran plot is simply a scatter of (φ, ψ) for every residue.

B-factor. For experimental (PDB) structures, the B-factor (temperature factor) quantifies the positional spread of each atom in the crystal — a combination of thermal vibration and static disorder — in units of Å². High B-factors mark flexible loops or poorly resolved regions; low B-factors mark the rigid, well-ordered core.

Secondary structure (3-state, P-SEA). SS3 is a coarse helix/strand/coil call (letters a/b/c) made by the P-SEA algorithm from inter-Cα distances and dihedrals. It is less detailed than DSSP but needs only Cα positions.

Predicted aligned error. Predicted aligned error is AlphaFold's pairwise confidence. Unlike pLDDT (per-residue), PAE is per-residue-pair and captures whether two parts of the structure are correctly placed relative to each other. Units are ångströms of expected positional error.

Solvent-accessible surface area. Solvent-accessible surface area (SASA) is the area in Å² traced out by the centre of a 1.4 Å probe sphere (a water molecule) rolled over the protein's van der Waals surface (Shrake–Rupley / Lee–Richards construction). Buried residues have near-zero SASA; fully exposed residues can exceed 200 Å². The total SASA scales roughly with the number of surface residues.

Secondary structure (8-state, DSSP). The SS8 string is DSSP's per-residue secondary-structure call. α-helix (H) means an i→i+4 H-bond ladder; β-strand (E) means the residue participates in a β-sheet; 3₁₀ (G) and π (I) are tighter and wider helices; T/S are turns/bends; '-' is loop.

Rendered structure images. Structure images are PyMOL renders from six orthogonal camera directions. Cartoon representation draws helices as coils and strands as arrows; sticks shows the backbone as bonds; surface shows the solvent-excluded envelope. Rainbow coloring maps sequence position to hue (blue→red, N→C); chain coloring assigns a distinct color per polypeptide.

Sequence. The amino-acid sequence is the protein's primary structure: the linear order of residues from the N-terminus to the C-terminus, written in one-letter code. Everything else here — the 3D coordinates, the secondary structure, the domain annotations — is ultimately a consequence of this string.

Contact-map, Ramachandran, and PAE plots. Three diagnostic plots accompany the record. The Cα contact map visualizes the tertiary structure as a 2D adjacency matrix (8 Å cutoff, sequence-local contacts suppressed). The Ramachandran plot shows the distribution of backbone (φ, ψ) torsions, with points in the α and β basins reflecting secondary structure content. The PAE plot shows AlphaFold's inter-residue confidence as a color matrix.